Protein AF-A0AAW0CV20-F1 (afdb_monomer_lite)

Sequence (243 aa):
MDYGTGHETSFALFLLCLTLVRFFRPEADEERELVLRVFLRYLRLCWRLQDVYRLEPAGSHGVWGLDDSHFLSYIFGSGQLRDQTEIPVSAVLHPPLPATNLYFMSIMRIHQVKHGPFHEHSSQLHSIAVGVPNWGKVNSGLFKMYEAEVLGKRVVVQHIPLGGLLEWSHSETVAENSATSHPLPGTSSASTSSPSTLSDLQAPWATPRPSQPFSEATMPTRGVWSTQAAPPGSRTSASQRPI

Radius of gyration: 30.19 Å; chains: 1; bounding box: 43×100×91 Å

Foldseek 3Di:
DAAAVLVVVLVVVVVVVCCLVVVDPPDPVRVLCCVQPVVVVVVVVVLVCCVVVVHFQQPAPFLPDQDSHDQVLQLQQLVVFQPDDPQWLLCLQPDDDDPNGSNNVVSVSCVVVDDDRCCVRRVVSNCCNPPPGGSNRSNVVSVVCCCVPAVVDCSRNVPRDADDSRHDDPPPPPPPPPDDDDDDDDDDDDDDDDDDDDDDDDDDPDDDDDDDDDDDDDDDDDDDDDDDDDDDDDDDDDDDDDD

Organism: NCBI:txid297713

pLDDT: mean 76.94, std 26.31, range [28.31, 98.5]

Structure (mmCIF, N/CA/C/O backbone):
data_AF-A0AAW0CV20-F1
#
_entry.id   AF-A0AAW0CV20-F1
#
loop_
_atom_site.group_PDB
_atom_site.id
_atom_site.type_symbol
_atom_site.label_atom_id
_atom_site.label_alt_id
_atom_site.label_comp_id
_atom_site.label_asym_id
_atom_site.label_entity_id
_atom_site.label_seq_id
_atom_site.pdbx_PDB_ins_code
_atom_site.Cartn_x
_atom_site.Cartn_y
_atom_site.Cartn_z
_atom_site.occupancy
_atom_site.B_iso_or_equiv
_atom_site.auth_seq_id
_atom_site.auth_comp_id
_atom_site.auth_asym_id
_atom_site.auth_atom_id
_atom_site.pdbx_PDB_model_num
ATOM 1 N N . MET A 1 1 ? -13.621 -3.095 -15.987 1.00 86.56 1 MET A N 1
ATOM 2 C CA . MET A 1 1 ? -13.758 -3.603 -14.603 1.00 86.56 1 MET A CA 1
ATOM 3 C C . MET A 1 1 ? -12.431 -3.344 -13.945 1.00 86.56 1 MET A C 1
ATOM 5 O O . MET A 1 1 ? -11.427 -3.784 -14.494 1.00 86.56 1 MET A O 1
ATOM 9 N N . ASP A 1 2 ? -12.414 -2.597 -12.856 1.00 93.94 2 ASP A N 1
ATOM 10 C CA . ASP A 1 2 ? -11.193 -2.027 -12.306 1.00 93.94 2 ASP A CA 1
ATOM 11 C C . ASP A 1 2 ? -11.076 -2.253 -10.793 1.00 93.94 2 ASP A C 1
ATOM 13 O O . ASP A 1 2 ? -12.025 -2.646 -10.114 1.00 93.94 2 ASP A O 1
ATOM 17 N N . TYR A 1 3 ? -9.864 -2.082 -10.274 1.00 95.75 3 TYR A N 1
ATOM 18 C CA . TYR A 1 3 ? -9.569 -2.115 -8.843 1.00 95.75 3 TYR A CA 1
ATOM 19 C C . TYR A 1 3 ? -8.399 -1.177 -8.543 1.00 95.75 3 TYR A C 1
ATOM 21 O O . TYR A 1 3 ? -7.481 -1.038 -9.349 1.00 95.75 3 TYR A O 1
ATOM 29 N N . GLY A 1 4 ? -8.403 -0.546 -7.370 1.00 95.06 4 GLY A N 1
ATOM 30 C CA . GLY A 1 4 ? -7.368 0.414 -6.995 1.00 95.06 4 GLY A CA 1
ATOM 31 C C . GLY A 1 4 ? -7.394 0.775 -5.516 1.00 95.06 4 GLY A C 1
ATOM 32 O O . GLY A 1 4 ? -8.178 0.226 -4.739 1.00 95.06 4 GLY A O 1
ATOM 33 N N . THR A 1 5 ? -6.572 1.750 -5.136 1.00 95.31 5 THR A N 1
ATOM 34 C CA . THR A 1 5 ? -6.354 2.157 -3.736 1.00 95.31 5 THR A CA 1
ATOM 35 C C . THR A 1 5 ? -7.608 2.698 -3.042 1.00 95.31 5 THR A C 1
ATOM 37 O O . THR A 1 5 ? -7.725 2.581 -1.824 1.00 95.31 5 THR A O 1
ATOM 40 N N . GLY A 1 6 ? -8.596 3.215 -3.780 1.00 94.88 6 GLY A N 1
ATOM 41 C CA . GLY A 1 6 ? -9.903 3.584 -3.217 1.00 94.88 6 GLY A CA 1
ATOM 42 C C . GLY A 1 6 ? -10.695 2.375 -2.692 1.00 94.88 6 GLY A C 1
ATOM 43 O O . GLY A 1 6 ? -11.303 2.436 -1.620 1.00 94.88 6 GLY A O 1
ATOM 44 N N . HIS A 1 7 ? -10.625 1.238 -3.394 1.00 95.88 7 HIS A N 1
ATOM 45 C CA . HIS A 1 7 ? -11.237 -0.020 -2.954 1.00 95.88 7 HIS A CA 1
ATOM 46 C C . HIS A 1 7 ? -10.505 -0.589 -1.731 1.00 95.88 7 HIS A C 1
ATOM 48 O O . HIS A 1 7 ? -11.142 -0.992 -0.760 1.00 95.88 7 HIS A O 1
ATOM 54 N N . GLU A 1 8 ? -9.169 -0.547 -1.744 1.00 97.19 8 GLU A N 1
ATOM 55 C CA . GLU A 1 8 ? -8.337 -0.934 -0.597 1.00 97.19 8 GLU A CA 1
ATOM 56 C C . GLU A 1 8 ? -8.644 -0.083 0.646 1.00 97.19 8 GLU A C 1
ATOM 58 O O . GLU A 1 8 ? -8.871 -0.627 1.729 1.00 97.19 8 GLU A O 1
ATOM 63 N N . THR A 1 9 ? -8.746 1.239 0.478 1.00 96.25 9 THR A N 1
ATOM 64 C CA . THR A 1 9 ? -9.167 2.166 1.540 1.00 96.25 9 THR A CA 1
ATOM 65 C C . THR A 1 9 ? -10.549 1.801 2.073 1.00 96.25 9 THR A C 1
ATOM 67 O O . THR A 1 9 ? -10.751 1.756 3.284 1.00 96.25 9 THR A O 1
ATOM 70 N N . SER A 1 10 ? -11.501 1.486 1.191 1.00 95.69 10 SER A N 1
ATOM 71 C CA . SER A 1 10 ? -12.860 1.100 1.592 1.00 95.69 10 SER A CA 1
ATOM 72 C C . SER A 1 10 ? -12.869 -0.174 2.443 1.00 95.69 10 SER A C 1
ATOM 74 O O . SER A 1 10 ? -13.612 -0.256 3.421 1.00 95.69 10 SER A O 1
ATOM 76 N N . PHE A 1 11 ? -12.007 -1.148 2.136 1.00 97.38 11 PHE A N 1
ATOM 77 C CA . PHE A 1 11 ? -11.847 -2.339 2.971 1.00 97.38 11 PHE A CA 1
ATOM 78 C C . PHE A 1 11 ? -11.231 -2.014 4.341 1.00 97.38 11 PHE A C 1
ATOM 80 O O . PHE A 1 11 ? -11.693 -2.528 5.360 1.00 97.38 11 PHE A O 1
ATOM 87 N N . ALA A 1 12 ? -10.236 -1.124 4.397 1.00 96.56 12 ALA A N 1
ATOM 88 C CA . ALA A 1 12 ? -9.677 -0.666 5.669 1.00 96.56 12 ALA A CA 1
ATOM 89 C C . ALA A 1 12 ? -10.720 0.071 6.528 1.00 96.56 12 ALA A C 1
ATOM 91 O O . ALA A 1 12 ? -10.807 -0.170 7.731 1.00 96.56 12 ALA A O 1
ATOM 92 N N . LEU A 1 13 ? -11.563 0.902 5.910 1.00 95.56 13 LEU A N 1
ATOM 93 C CA . LEU A 1 13 ? -12.677 1.574 6.581 1.00 95.56 13 LEU A CA 1
ATOM 94 C C . LEU A 1 13 ? -13.744 0.589 7.065 1.00 95.56 13 LEU A C 1
ATOM 96 O O . LEU A 1 13 ? -14.287 0.765 8.151 1.00 95.56 13 LEU A O 1
ATOM 100 N N . PHE A 1 14 ? -14.012 -0.481 6.317 1.00 95.88 14 PHE A N 1
ATOM 101 C CA . PHE A 1 14 ? -14.883 -1.558 6.785 1.00 95.88 14 PHE A CA 1
ATOM 102 C C . PHE A 1 14 ? -14.343 -2.214 8.066 1.00 95.88 14 PHE A C 1
ATOM 104 O O . PHE A 1 14 ? -15.097 -2.388 9.026 1.00 95.88 14 PHE A O 1
ATOM 111 N N . LEU A 1 15 ? -13.041 -2.522 8.120 1.00 96.62 15 LEU A N 1
ATOM 112 C CA . LEU A 1 15 ? -12.413 -3.047 9.338 1.00 96.62 15 LEU A CA 1
ATOM 113 C C . LEU A 1 15 ? -12.471 -2.032 10.487 1.00 96.62 15 LEU A C 1
ATOM 115 O O . LEU A 1 15 ? -12.806 -2.409 11.607 1.00 96.62 15 LEU A O 1
ATOM 119 N N . LEU A 1 16 ? -12.228 -0.748 10.202 1.00 95.31 16 LEU A N 1
ATOM 120 C CA . LEU A 1 16 ? -12.374 0.331 11.180 1.00 95.31 16 LEU A CA 1
ATOM 121 C C . LEU A 1 16 ? -13.797 0.383 11.750 1.00 95.31 16 LEU A C 1
ATOM 123 O O . LEU A 1 16 ? -13.955 0.427 12.965 1.00 95.31 16 LEU A O 1
ATOM 127 N N . CYS A 1 17 ? -14.830 0.322 10.909 1.00 95.69 17 CYS A N 1
ATOM 128 C CA . CYS A 1 17 ? -16.226 0.306 11.349 1.00 95.69 17 CYS A CA 1
ATOM 129 C C . CYS A 1 17 ? -16.524 -0.873 12.283 1.00 95.69 17 CYS A C 1
ATOM 131 O O . CYS A 1 17 ? -17.180 -0.679 13.307 1.00 95.69 17 CYS A O 1
ATOM 133 N N . LEU A 1 18 ? -16.015 -2.073 11.977 1.00 96.44 18 LEU A N 1
ATOM 134 C CA . LEU A 1 18 ? -16.145 -3.241 12.857 1.00 96.44 18 LEU A CA 1
ATOM 135 C C . LEU A 1 18 ? -15.462 -3.018 14.216 1.00 96.44 18 LEU A C 1
ATOM 137 O O . LEU A 1 18 ? -16.013 -3.385 15.256 1.00 96.44 18 LEU A O 1
ATOM 141 N N . THR A 1 19 ? -14.302 -2.365 14.234 1.00 96.06 19 THR A N 1
ATOM 142 C CA . THR A 1 19 ? -13.620 -1.990 15.481 1.00 96.06 19 THR A CA 1
ATOM 143 C C . THR A 1 19 ? -14.390 -0.911 16.256 1.00 96.06 19 THR A C 1
ATOM 145 O O . THR A 1 19 ? -14.529 -1.010 17.476 1.00 96.06 19 THR A O 1
ATOM 148 N N . LEU A 1 20 ? -14.962 0.090 15.575 1.00 94.56 20 LEU A N 1
ATOM 149 C CA . LEU A 1 20 ? -15.749 1.163 16.201 1.00 94.56 20 LEU A CA 1
ATOM 150 C C . LEU A 1 20 ? -17.000 0.625 16.911 1.00 94.56 20 LEU A C 1
ATOM 152 O O . LEU A 1 20 ? -17.304 1.064 18.021 1.00 94.56 20 LEU A O 1
ATOM 156 N N . VAL A 1 21 ? -17.674 -0.376 16.332 1.00 96.56 21 VAL A N 1
ATOM 157 C CA . VAL A 1 21 ? -18.823 -1.057 16.968 1.00 96.56 21 VAL A CA 1
ATOM 158 C C . VAL A 1 21 ? -18.419 -2.146 17.967 1.00 96.56 21 VAL A C 1
ATOM 160 O O . VAL A 1 21 ? -19.279 -2.870 18.464 1.00 96.56 21 VAL A O 1
ATOM 163 N N . ARG A 1 22 ? -17.122 -2.262 18.282 1.00 96.19 22 ARG A N 1
ATOM 164 C CA . ARG A 1 22 ? -16.560 -3.232 19.237 1.00 96.19 22 ARG A CA 1
ATOM 165 C C . ARG A 1 22 ? -16.768 -4.696 18.847 1.00 96.19 22 ARG A C 1
ATOM 167 O O . ARG A 1 22 ? -16.743 -5.565 19.716 1.00 96.19 22 ARG A O 1
ATOM 174 N N . PHE A 1 23 ? -16.932 -4.974 17.551 1.00 97.00 23 PHE A N 1
ATOM 175 C CA . PHE A 1 23 ? -16.833 -6.343 17.042 1.00 97.00 23 PHE A CA 1
ATOM 176 C C . PHE A 1 23 ? -15.400 -6.864 17.199 1.00 97.00 23 PHE A C 1
ATOM 178 O O . PHE A 1 23 ? -15.203 -7.973 17.686 1.00 97.00 23 PHE A O 1
ATOM 185 N N . PHE A 1 24 ? -14.419 -6.026 16.852 1.00 96.31 24 PHE A N 1
ATOM 186 C CA . PHE A 1 24 ? -13.016 -6.204 17.231 1.00 96.31 24 PHE A CA 1
ATOM 187 C C . PHE A 1 24 ? -12.676 -5.274 18.394 1.00 96.31 24 PHE A C 1
ATOM 189 O O . PHE A 1 24 ? -13.198 -4.152 18.469 1.00 96.31 24 PHE A O 1
ATOM 196 N N . ARG A 1 25 ? -11.797 -5.703 19.302 1.00 95.38 25 ARG A N 1
ATOM 197 C CA . ARG A 1 25 ? -11.270 -4.821 20.346 1.00 95.38 25 ARG A CA 1
ATOM 198 C C . ARG A 1 25 ? -10.115 -4.001 19.764 1.00 95.38 25 ARG A C 1
ATOM 200 O O . ARG A 1 25 ? -9.268 -4.550 19.062 1.00 95.38 25 ARG A O 1
ATOM 207 N N . PRO A 1 26 ? -10.046 -2.692 20.056 1.00 93.88 26 PRO A N 1
ATOM 208 C CA . PRO A 1 26 ? -8.913 -1.852 19.674 1.00 93.88 26 PRO A CA 1
ATOM 209 C C . PRO A 1 26 ? -7.732 -2.108 20.622 1.00 93.88 26 PRO A C 1
ATOM 211 O O . PRO A 1 26 ? -7.352 -1.261 21.429 1.00 93.88 26 PRO A O 1
ATOM 214 N N . GLU A 1 27 ? -7.222 -3.335 20.589 1.00 96.00 27 GLU A N 1
ATOM 215 C CA . GLU A 1 27 ? -6.047 -3.787 21.324 1.00 96.00 27 GLU A CA 1
ATOM 216 C C . GLU A 1 27 ? -4.944 -4.112 20.313 1.00 96.00 27 GLU A C 1
ATOM 218 O O . GLU A 1 27 ? -5.208 -4.712 19.272 1.00 96.00 27 GLU A O 1
ATOM 223 N N . ALA A 1 28 ? -3.696 -3.755 20.627 1.00 94.38 28 ALA A N 1
ATOM 224 C CA . ALA A 1 28 ? -2.582 -3.843 19.679 1.00 94.38 28 ALA A CA 1
ATOM 225 C C . ALA A 1 28 ? -2.379 -5.253 19.090 1.00 94.38 28 ALA A C 1
ATOM 227 O O . ALA A 1 28 ? -2.013 -5.397 17.922 1.00 94.38 28 ALA A O 1
ATOM 228 N N . ASP A 1 29 ? -2.617 -6.302 19.882 1.00 95.62 29 ASP A N 1
ATOM 229 C CA . ASP A 1 29 ? -2.509 -7.680 19.405 1.00 95.62 29 ASP A CA 1
ATOM 230 C C . ASP A 1 29 ? -3.632 -8.039 18.422 1.00 95.62 29 ASP A C 1
ATOM 232 O O . ASP A 1 29 ? -3.361 -8.670 17.400 1.00 95.62 29 ASP A O 1
ATOM 236 N N . GLU A 1 30 ? -4.867 -7.601 18.676 1.00 95.75 30 GLU A N 1
ATOM 237 C CA . GLU A 1 30 ? -5.999 -7.853 17.779 1.00 95.75 30 GLU A CA 1
ATOM 238 C C . GLU A 1 30 ? -5.881 -7.033 16.486 1.00 95.75 30 GLU A C 1
ATOM 240 O O . GLU A 1 30 ? -6.050 -7.578 15.395 1.00 95.75 30 GLU A O 1
ATOM 245 N N . GLU A 1 31 ? -5.470 -5.766 16.574 1.00 94.88 31 GLU A N 1
ATOM 246 C CA . GLU A 1 31 ? -5.182 -4.918 15.408 1.00 94.88 31 GLU A CA 1
ATOM 247 C C . GLU A 1 31 ? -4.071 -5.507 14.528 1.00 94.88 31 GLU A C 1
ATOM 249 O O . GLU A 1 31 ? -4.181 -5.533 13.295 1.00 94.88 31 GLU A O 1
ATOM 254 N N . ARG A 1 32 ? -3.018 -6.058 15.147 1.00 95.44 32 ARG A N 1
ATOM 255 C CA . ARG A 1 32 ? -1.957 -6.764 14.419 1.00 95.44 32 ARG A CA 1
ATOM 256 C C . ARG A 1 32 ? -2.513 -7.984 13.686 1.00 95.44 32 ARG A C 1
ATOM 258 O O . ARG A 1 32 ? -2.147 -8.216 12.534 1.00 95.44 32 ARG A O 1
ATOM 265 N N . GLU A 1 33 ? -3.403 -8.750 14.309 1.00 96.06 33 GLU A N 1
ATOM 266 C CA . GLU A 1 33 ? -4.020 -9.919 13.674 1.00 96.06 33 GLU A CA 1
ATOM 267 C C . GLU A 1 33 ? -5.000 -9.545 12.551 1.00 96.06 33 GLU A C 1
ATOM 269 O O . GLU A 1 33 ? -5.058 -10.245 11.531 1.00 96.06 33 GLU A O 1
ATOM 274 N N . LEU A 1 34 ? -5.701 -8.411 12.657 1.00 97.50 34 LEU A N 1
ATOM 275 C CA . LEU A 1 34 ? -6.494 -7.868 11.549 1.00 97.50 34 LEU A CA 1
ATOM 276 C C . LEU A 1 34 ? -5.621 -7.630 10.316 1.00 97.50 34 LEU A C 1
ATOM 278 O O . LEU A 1 34 ? -5.984 -8.039 9.213 1.00 97.50 34 LEU A O 1
ATOM 282 N N . VAL A 1 35 ? -4.435 -7.054 10.488 1.00 97.19 35 VAL A N 1
ATOM 283 C CA . VAL A 1 35 ? -3.511 -6.829 9.371 1.00 97.19 35 VAL A CA 1
ATOM 284 C C . VAL A 1 35 ? -2.905 -8.149 8.868 1.00 97.19 35 VAL A C 1
ATOM 286 O O . VAL A 1 35 ? -2.969 -8.473 7.679 1.00 97.19 35 VAL A O 1
ATOM 289 N N . LEU A 1 36 ? -2.331 -8.953 9.763 1.00 96.81 36 LEU A N 1
ATOM 290 C CA . LEU A 1 36 ? -1.537 -10.122 9.371 1.00 96.8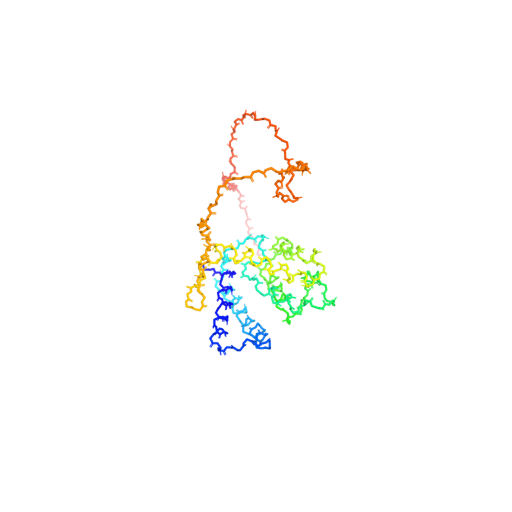1 36 LEU A CA 1
ATOM 291 C C . LEU A 1 36 ? -2.380 -11.324 8.920 1.00 96.81 36 LEU A C 1
ATOM 293 O O . LEU A 1 36 ? -1.869 -12.178 8.191 1.00 96.81 36 LEU A O 1
ATOM 297 N N . ARG A 1 37 ? -3.664 -11.398 9.295 1.00 96.94 37 ARG A N 1
ATOM 298 C CA . ARG A 1 37 ? -4.571 -12.481 8.869 1.00 96.94 37 ARG A CA 1
ATOM 299 C C . ARG A 1 37 ? -5.677 -12.000 7.948 1.00 96.94 37 ARG A C 1
ATOM 301 O O . ARG A 1 37 ? -5.860 -12.590 6.882 1.00 96.94 37 ARG A O 1
ATOM 308 N N . VAL A 1 38 ? -6.437 -10.983 8.349 1.00 98.12 38 VAL A N 1
ATOM 309 C CA . VAL A 1 38 ? -7.637 -10.563 7.605 1.00 98.12 38 VAL A CA 1
ATOM 310 C C . VAL A 1 38 ? -7.240 -9.781 6.357 1.00 98.12 38 VAL A C 1
ATOM 312 O O . VAL A 1 38 ? -7.591 -10.186 5.247 1.00 98.12 38 VAL A O 1
ATOM 315 N N . PHE A 1 39 ? -6.427 -8.736 6.511 1.00 98.19 39 PHE A N 1
ATOM 316 C CA . PHE A 1 39 ? -5.939 -7.937 5.390 1.00 98.19 39 PHE A CA 1
ATOM 317 C C . PHE A 1 39 ? -5.042 -8.750 4.446 1.00 98.19 39 PHE A C 1
ATOM 319 O O . PHE A 1 39 ? -5.181 -8.643 3.232 1.00 98.19 39 PHE A O 1
ATOM 326 N N . LEU A 1 40 ? -4.197 -9.654 4.959 1.00 97.62 40 LEU A N 1
ATOM 327 C CA . LEU A 1 40 ? -3.422 -10.559 4.098 1.00 97.62 40 LEU A CA 1
ATOM 328 C C . LEU A 1 40 ? -4.314 -11.465 3.227 1.00 97.62 40 LEU A C 1
ATOM 330 O O . LEU A 1 40 ? -4.012 -11.700 2.053 1.00 97.62 40 LEU A O 1
ATOM 334 N N . ARG A 1 41 ? -5.418 -11.991 3.775 1.00 98.25 41 ARG A N 1
ATOM 335 C CA . ARG A 1 41 ? -6.383 -12.784 2.991 1.00 98.25 41 ARG A CA 1
ATOM 336 C C . ARG A 1 41 ? -7.102 -11.928 1.955 1.00 98.25 41 ARG A C 1
ATOM 338 O O . ARG A 1 41 ? -7.262 -12.385 0.826 1.00 98.25 41 ARG A O 1
ATOM 345 N N . TYR A 1 42 ? -7.482 -10.707 2.323 1.00 98.44 42 TYR A N 1
ATOM 346 C CA . TYR A 1 42 ? -8.039 -9.722 1.399 1.00 98.44 42 TYR A CA 1
ATOM 347 C C . TYR A 1 42 ? -7.080 -9.427 0.239 1.00 98.44 42 TYR A C 1
ATOM 349 O O . TYR A 1 42 ? -7.465 -9.564 -0.917 1.00 98.44 42 TYR A O 1
ATOM 357 N N . LEU A 1 43 ? -5.809 -9.143 0.530 1.00 97.94 43 LEU A N 1
ATOM 358 C CA . LEU A 1 43 ? -4.787 -8.840 -0.473 1.00 97.94 43 LEU A CA 1
ATOM 359 C C . LEU A 1 43 ? -4.636 -9.980 -1.493 1.00 97.94 43 LEU A C 1
ATOM 361 O O . LEU A 1 43 ? -4.679 -9.761 -2.702 1.00 97.94 43 LEU A O 1
ATOM 365 N N . ARG A 1 44 ? -4.543 -11.226 -1.010 1.00 97.81 44 ARG A N 1
ATOM 366 C CA . ARG A 1 44 ? -4.466 -12.418 -1.874 1.00 97.81 44 ARG A CA 1
ATOM 367 C C . ARG A 1 44 ? -5.734 -12.630 -2.699 1.00 97.81 44 ARG A C 1
ATOM 369 O O . ARG A 1 44 ? -5.643 -13.073 -3.844 1.00 97.81 44 ARG A O 1
ATOM 376 N N . LEU A 1 45 ? -6.903 -12.334 -2.130 1.00 98.44 45 LEU A N 1
ATOM 377 C CA . LEU A 1 45 ? -8.165 -12.379 -2.860 1.00 98.44 45 LEU A CA 1
ATOM 378 C C . LEU A 1 45 ? -8.172 -11.343 -3.989 1.00 98.44 45 LEU A C 1
ATOM 380 O O . LEU A 1 45 ? -8.464 -11.713 -5.123 1.00 98.44 45 LEU A O 1
ATOM 384 N N . CYS A 1 46 ? -7.795 -10.094 -3.715 1.00 98.12 46 CYS A N 1
ATOM 385 C CA . CYS A 1 46 ? -7.724 -9.040 -4.727 1.00 98.12 46 CYS A CA 1
ATOM 386 C C . CYS A 1 46 ? -6.743 -9.390 -5.849 1.00 98.12 46 CYS A C 1
ATOM 388 O O . CYS A 1 46 ? -7.114 -9.278 -7.014 1.00 98.12 46 CYS A O 1
ATOM 390 N N . TRP A 1 47 ? -5.552 -9.912 -5.538 1.00 97.88 47 TRP A N 1
ATOM 391 C CA . TRP A 1 47 ? -4.619 -10.393 -6.569 1.00 97.88 47 TRP A CA 1
ATOM 392 C C . TRP A 1 47 ? -5.225 -11.491 -7.443 1.00 97.88 47 TRP A C 1
ATOM 394 O O . TRP A 1 47 ? -5.119 -11.438 -8.667 1.00 97.88 47 TRP A O 1
ATOM 404 N N . ARG A 1 48 ? -5.933 -12.453 -6.841 1.00 98.25 48 ARG A N 1
ATOM 405 C CA . ARG A 1 48 ? -6.631 -13.492 -7.605 1.00 98.25 48 ARG A CA 1
ATOM 406 C C . ARG A 1 48 ? -7.734 -12.906 -8.488 1.00 98.25 48 ARG A C 1
ATOM 408 O O . ARG A 1 48 ? 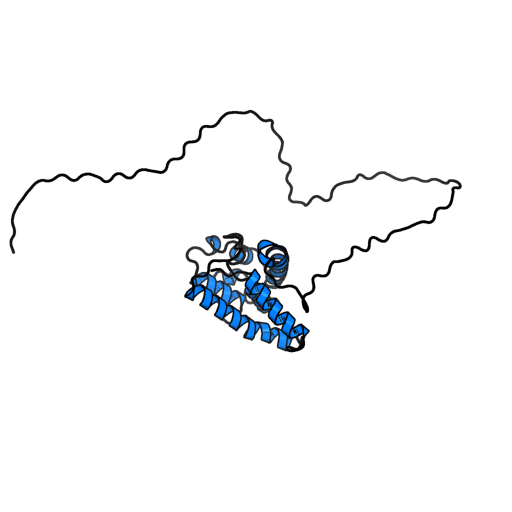-7.890 -13.353 -9.619 1.00 98.25 48 ARG A O 1
ATOM 415 N N . LEU A 1 49 ? -8.502 -11.937 -7.993 1.00 97.81 49 LEU A N 1
ATOM 416 C CA . LEU A 1 49 ? -9.543 -11.269 -8.779 1.00 97.81 49 LEU A CA 1
ATOM 417 C C . LEU A 1 49 ? -8.941 -10.494 -9.955 1.00 97.81 49 LEU A C 1
ATOM 419 O O . LEU A 1 49 ? -9.454 -10.601 -11.067 1.00 97.81 49 LEU A O 1
ATOM 423 N N . GLN A 1 50 ? -7.833 -9.786 -9.729 1.00 97.00 50 GLN A N 1
ATOM 424 C CA . GLN A 1 50 ? -7.081 -9.097 -10.778 1.00 97.00 50 GLN A CA 1
ATOM 425 C C . GLN A 1 50 ? -6.622 -10.065 -11.869 1.00 97.00 50 GLN A C 1
ATOM 427 O O . GLN A 1 50 ? -6.853 -9.789 -13.042 1.00 97.00 50 GLN A O 1
ATOM 432 N N . ASP A 1 51 ? -6.050 -11.213 -11.496 1.00 96.56 51 ASP A N 1
ATOM 433 C CA . ASP A 1 51 ? -5.572 -12.215 -12.458 1.00 96.56 51 ASP A CA 1
ATOM 434 C C . ASP A 1 51 ? -6.714 -12.858 -13.248 1.00 96.56 51 ASP A C 1
ATOM 436 O O . ASP A 1 51 ? -6.656 -12.969 -14.474 1.00 96.56 51 ASP A O 1
ATOM 440 N N . VAL A 1 52 ? -7.766 -13.286 -12.546 1.00 97.94 52 VAL A N 1
ATOM 441 C CA . VAL A 1 52 ? -8.881 -14.032 -13.144 1.00 97.94 52 VAL A CA 1
ATOM 442 C C . VAL A 1 52 ? -9.707 -13.143 -14.068 1.00 97.94 52 VAL A C 1
ATOM 444 O O . VAL A 1 52 ? -10.075 -13.573 -15.161 1.00 97.94 52 VAL A O 1
ATOM 447 N N . TYR A 1 53 ? -9.993 -11.912 -13.645 1.00 97.12 53 TYR A N 1
ATOM 448 C CA . TYR A 1 53 ? -10.875 -11.002 -14.377 1.00 97.12 53 TYR A CA 1
ATOM 449 C C . TYR A 1 53 ? -10.135 -9.937 -15.183 1.00 97.12 53 TYR A C 1
ATOM 451 O O . TYR A 1 53 ? -10.791 -9.131 -15.840 1.00 97.12 53 TYR A O 1
ATOM 459 N N . ARG A 1 54 ? -8.794 -9.944 -15.165 1.00 95.06 54 ARG A N 1
ATOM 460 C CA . ARG A 1 54 ? -7.936 -8.961 -15.848 1.00 95.06 54 ARG A CA 1
ATOM 461 C C . ARG A 1 54 ? -8.353 -7.530 -15.517 1.00 95.06 54 ARG A C 1
ATOM 463 O O . ARG A 1 54 ? -8.610 -6.726 -16.409 1.00 95.06 54 ARG A O 1
ATOM 470 N N . LEU A 1 55 ? -8.493 -7.257 -14.220 1.00 94.75 55 LEU A N 1
ATOM 471 C CA . LEU A 1 55 ? -8.959 -5.958 -13.746 1.00 94.75 55 LEU A CA 1
ATOM 472 C C . LEU A 1 55 ? -7.963 -4.865 -14.129 1.00 94.75 55 LEU A C 1
ATOM 474 O O . LEU A 1 55 ? -6.755 -5.021 -13.949 1.00 94.75 55 LEU A O 1
ATOM 478 N N . GLU A 1 56 ? -8.488 -3.753 -14.624 1.00 92.19 56 GLU A N 1
ATOM 479 C CA . GLU A 1 56 ? -7.685 -2.578 -14.932 1.00 92.19 56 GLU A CA 1
ATOM 480 C C . GLU A 1 56 ? -7.326 -1.820 -13.638 1.00 92.19 56 GLU A C 1
ATOM 482 O O . GLU A 1 56 ? -8.126 -1.776 -12.698 1.00 92.19 56 GLU A O 1
ATOM 487 N N . PRO A 1 57 ? -6.136 -1.208 -13.555 1.00 91.00 57 PRO A N 1
ATOM 488 C CA . PRO A 1 57 ? -5.783 -0.327 -12.445 1.00 91.00 57 PRO A CA 1
ATOM 489 C C . PRO A 1 57 ? -6.693 0.913 -12.360 1.00 91.00 57 PRO A C 1
ATOM 491 O O . PRO A 1 57 ? -6.618 1.811 -13.203 1.00 91.00 57 PRO A O 1
ATOM 494 N N . ALA A 1 58 ? -7.522 0.999 -11.318 1.00 87.06 58 ALA A N 1
ATOM 495 C CA . ALA A 1 58 ? -8.424 2.127 -11.086 1.00 87.06 58 ALA A CA 1
ATOM 496 C C . ALA A 1 58 ? -7.662 3.333 -10.526 1.00 87.06 58 ALA A C 1
ATOM 498 O O . ALA A 1 58 ? -6.986 3.226 -9.500 1.00 87.06 58 ALA A O 1
ATOM 499 N N . GLY A 1 59 ? -7.798 4.496 -11.167 1.00 72.38 59 GLY A N 1
ATOM 500 C CA . GLY A 1 59 ? -7.174 5.735 -10.689 1.00 72.38 59 GLY A CA 1
ATOM 501 C C . GLY A 1 59 ? -5.641 5.691 -10.666 1.00 72.38 59 GLY A C 1
ATOM 502 O O . GLY A 1 59 ? -5.026 6.417 -9.887 1.00 72.38 59 GLY A O 1
ATOM 503 N N . SER A 1 60 ? -5.019 4.836 -11.488 1.00 61.97 60 SER A N 1
ATOM 504 C CA . SER A 1 60 ? -3.563 4.684 -11.501 1.00 61.97 60 SER A CA 1
ATOM 505 C C . SER A 1 60 ? -2.860 5.980 -11.920 1.00 61.97 60 SER A C 1
ATOM 507 O O . SER A 1 60 ? -3.234 6.649 -12.882 1.00 61.97 60 SER A O 1
ATOM 509 N N . HIS A 1 61 ? -1.784 6.326 -11.212 1.00 65.44 61 HIS A N 1
ATOM 510 C CA . HIS A 1 61 ? -0.894 7.434 -11.580 1.00 65.44 61 HIS A CA 1
ATOM 511 C C . HIS A 1 61 ? 0.120 7.039 -12.673 1.00 65.44 61 HIS A C 1
ATOM 513 O O . HIS A 1 61 ? 1.110 7.740 -12.897 1.00 65.44 61 HIS A O 1
ATOM 519 N N . GLY A 1 62 ? -0.101 5.905 -13.350 1.00 66.81 62 GLY A N 1
ATOM 520 C CA . GLY A 1 62 ? 0.883 5.279 -14.226 1.00 66.81 62 GLY A CA 1
ATOM 521 C C . GLY A 1 62 ? 2.203 5.034 -13.490 1.00 66.81 62 GLY A C 1
ATOM 522 O O . GLY A 1 62 ? 2.219 4.650 -12.323 1.00 66.81 62 GLY A O 1
ATOM 523 N N . VAL A 1 63 ? 3.319 5.333 -14.155 1.00 60.94 63 VAL A N 1
ATOM 524 C CA . VAL A 1 63 ? 4.686 5.154 -13.623 1.00 60.94 63 VAL A CA 1
ATOM 525 C C . VAL A 1 63 ? 4.975 6.025 -12.385 1.00 60.94 63 VAL A C 1
ATOM 527 O O . VAL A 1 63 ? 5.936 5.761 -11.662 1.00 60.94 63 VAL A O 1
ATOM 530 N N . TRP A 1 64 ? 4.144 7.040 -12.116 1.00 70.06 64 TRP A N 1
ATOM 531 C CA . TRP A 1 64 ? 4.297 7.957 -10.981 1.00 70.06 64 TRP A CA 1
ATOM 532 C C . TRP A 1 64 ? 3.612 7.477 -9.698 1.00 70.06 64 TRP A C 1
ATOM 534 O O . TRP A 1 64 ? 3.832 8.074 -8.644 1.00 70.06 64 TRP A O 1
ATOM 544 N N . GLY A 1 65 ? 2.793 6.423 -9.777 1.00 82.25 65 GLY A N 1
ATOM 545 C CA . GLY A 1 65 ? 2.186 5.783 -8.612 1.00 82.25 65 GLY A CA 1
ATOM 546 C C . GLY A 1 65 ? 3.180 4.905 -7.855 1.00 82.25 65 GLY A C 1
ATOM 547 O O . GLY A 1 65 ? 4.188 4.469 -8.408 1.00 82.25 65 GLY A O 1
ATOM 548 N N . LEU A 1 66 ? 2.890 4.634 -6.580 1.00 92.88 66 LEU A N 1
ATOM 549 C CA . LEU A 1 66 ? 3.666 3.666 -5.800 1.00 92.88 66 LEU A CA 1
ATOM 550 C C . LEU A 1 66 ? 3.523 2.254 -6.394 1.00 92.88 66 LEU A C 1
ATOM 552 O O . LEU A 1 66 ? 4.511 1.568 -6.628 1.00 92.88 66 LEU A O 1
ATOM 556 N N . ASP A 1 67 ? 2.282 1.857 -6.663 1.00 94.06 67 ASP A N 1
ATOM 557 C CA . ASP A 1 67 ? 1.872 0.599 -7.280 1.00 94.06 67 ASP A CA 1
ATOM 558 C C . ASP A 1 67 ? 0.544 0.840 -8.020 1.00 94.06 67 ASP A C 1
ATOM 560 O O . ASP A 1 67 ? -0.130 1.850 -7.796 1.00 94.06 67 ASP A O 1
ATOM 564 N N . ASP A 1 68 ? 0.154 -0.083 -8.893 1.00 92.00 68 ASP A N 1
ATOM 565 C CA . ASP A 1 68 ? -1.026 0.046 -9.749 1.00 92.00 68 ASP A CA 1
ATOM 566 C C . ASP A 1 68 ? -2.333 -0.033 -8.952 1.00 92.00 68 ASP A C 1
ATOM 568 O O . ASP A 1 68 ? -3.362 0.486 -9.380 1.00 92.00 68 ASP A O 1
ATOM 572 N N . SER A 1 69 ? -2.332 -0.729 -7.812 1.00 93.50 69 SER A N 1
ATOM 573 C CA . SER A 1 69 ? -3.581 -1.092 -7.133 1.00 93.50 69 SER A CA 1
ATOM 574 C C . SER A 1 69 ? -3.553 -1.100 -5.609 1.00 93.50 69 SER A C 1
ATOM 576 O O . SER A 1 69 ? -4.622 -1.080 -5.004 1.00 93.50 69 SER A O 1
ATOM 578 N N . HIS A 1 70 ? -2.378 -1.163 -4.985 1.00 96.38 70 HIS A N 1
ATOM 579 C CA . HIS A 1 70 ? -2.245 -1.359 -3.541 1.00 96.38 70 HIS A CA 1
ATOM 580 C C . HIS A 1 70 ? -1.290 -0.334 -2.938 1.00 96.38 70 HIS A C 1
ATOM 582 O O . HIS A 1 70 ? -0.309 0.063 -3.559 1.00 96.38 70 HIS A O 1
ATOM 588 N N . PHE A 1 71 ? -1.561 0.084 -1.711 1.00 97.50 71 PHE A N 1
ATOM 589 C CA . PHE A 1 71 ? -0.719 1.019 -0.974 1.00 97.50 71 PHE A CA 1
ATOM 590 C C . PHE A 1 71 ? -0.521 0.545 0.467 1.00 97.50 71 PHE A C 1
ATOM 592 O O . PHE A 1 71 ? 0.605 0.528 0.975 1.00 97.50 71 PHE A O 1
ATOM 599 N N . LEU A 1 72 ? -1.597 0.109 1.128 1.00 98.12 72 LEU A N 1
ATOM 600 C CA . LEU A 1 72 ? -1.568 -0.270 2.542 1.00 98.12 72 LEU A CA 1
ATOM 601 C C . LEU A 1 72 ? -0.630 -1.447 2.824 1.00 98.12 72 LEU A C 1
ATOM 603 O O . LEU A 1 72 ? 0.006 -1.477 3.878 1.00 98.12 72 LEU A O 1
ATOM 607 N N . SER A 1 73 ? -0.464 -2.379 1.882 1.00 97.94 73 SER A N 1
ATOM 608 C CA . SER A 1 73 ? 0.502 -3.477 2.026 1.00 97.94 73 SER A CA 1
ATOM 609 C C . SER A 1 73 ? 1.944 -2.981 2.215 1.00 97.94 73 SER A C 1
ATOM 611 O O . SER A 1 73 ? 2.689 -3.561 3.010 1.00 97.94 73 SER A O 1
ATOM 613 N N . TYR A 1 74 ? 2.327 -1.876 1.566 1.00 98.44 74 TYR A N 1
ATOM 614 C CA . TYR A 1 74 ? 3.638 -1.243 1.731 1.00 98.44 74 TYR A CA 1
ATOM 615 C C . TYR A 1 74 ? 3.747 -0.493 3.063 1.00 98.44 74 TYR A C 1
ATOM 617 O O . TYR A 1 74 ? 4.786 -0.565 3.727 1.00 98.44 74 TYR A O 1
ATOM 625 N N . ILE A 1 75 ? 2.682 0.184 3.509 1.00 98.44 75 ILE A N 1
ATOM 626 C CA . ILE A 1 75 ? 2.660 0.824 4.836 1.00 98.44 75 ILE A CA 1
ATOM 627 C C . ILE A 1 75 ? 2.827 -0.236 5.928 1.00 98.44 75 ILE A C 1
ATOM 629 O O 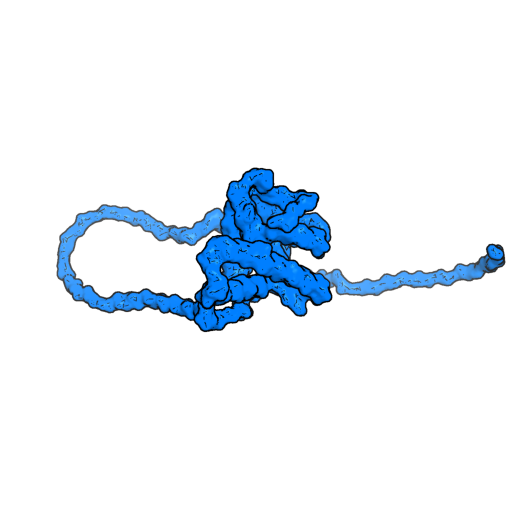. ILE A 1 75 ? 3.757 -0.156 6.731 1.00 98.44 75 ILE A O 1
ATOM 633 N N . PHE A 1 76 ? 1.984 -1.268 5.939 1.00 98.19 76 PHE A N 1
ATOM 634 C CA . PHE A 1 76 ? 2.047 -2.314 6.957 1.00 98.19 76 PHE A CA 1
ATOM 635 C C . PHE A 1 76 ? 3.358 -3.097 6.890 1.00 98.19 76 PHE A C 1
ATOM 637 O O . PHE A 1 76 ? 3.987 -3.340 7.919 1.00 98.19 76 PHE A O 1
ATOM 644 N N . GLY A 1 77 ? 3.821 -3.433 5.686 1.00 97.94 77 GLY A N 1
ATOM 645 C CA . GLY A 1 77 ? 5.061 -4.174 5.497 1.00 97.94 77 GLY A CA 1
ATOM 646 C C . GLY A 1 77 ? 6.319 -3.400 5.891 1.00 97.94 77 GLY A C 1
ATOM 647 O O . GLY A 1 77 ? 7.222 -3.977 6.493 1.00 97.94 77 GLY A O 1
ATOM 648 N N . SER A 1 78 ? 6.369 -2.091 5.629 1.00 98.06 78 SER A N 1
ATOM 649 C CA . SER A 1 78 ? 7.449 -1.240 6.150 1.00 98.06 78 SER A CA 1
ATOM 650 C C . SER A 1 78 ? 7.362 -1.081 7.672 1.00 98.06 78 SER A C 1
ATOM 652 O O . SER A 1 78 ? 8.396 -1.026 8.331 1.00 98.06 78 SER A O 1
ATOM 654 N N . GLY A 1 79 ? 6.152 -1.097 8.244 1.00 97.31 79 GLY A N 1
ATOM 655 C CA . GLY A 1 79 ? 5.926 -1.128 9.692 1.00 97.31 79 GLY A CA 1
ATOM 656 C C . GLY A 1 79 ? 6.480 -2.391 10.358 1.00 97.31 79 GLY A C 1
ATOM 657 O O . GLY A 1 79 ? 7.120 -2.300 11.401 1.00 97.31 79 GLY A O 1
ATOM 658 N N . GLN A 1 80 ? 6.334 -3.559 9.720 1.00 96.62 80 GLN A N 1
ATOM 659 C CA . GLN A 1 80 ? 6.942 -4.816 10.188 1.00 96.62 80 GLN A CA 1
ATOM 660 C C . GLN A 1 80 ? 8.483 -4.760 10.229 1.00 96.62 80 GLN A C 1
ATOM 662 O O . GLN A 1 80 ? 9.100 -5.521 10.967 1.00 96.62 80 GLN A O 1
ATOM 667 N N . LEU A 1 81 ? 9.104 -3.888 9.426 1.00 96.75 81 LEU A N 1
ATOM 668 C CA . LEU A 1 81 ? 10.560 -3.744 9.296 1.00 96.75 81 LEU A CA 1
ATOM 669 C C . LEU A 1 81 ? 11.099 -2.483 9.982 1.00 96.75 81 LEU A C 1
ATOM 671 O O . LEU A 1 81 ? 12.288 -2.196 9.865 1.00 96.75 81 LEU A O 1
ATOM 675 N N . ARG A 1 82 ? 10.245 -1.706 10.657 1.00 94.31 82 ARG A N 1
ATOM 676 C CA . ARG A 1 82 ? 10.540 -0.322 11.054 1.00 94.31 82 ARG A CA 1
ATOM 677 C C . ARG A 1 82 ? 11.789 -0.190 11.923 1.00 94.31 82 ARG A C 1
ATOM 679 O O . ARG A 1 82 ? 12.597 0.706 11.687 1.00 94.31 82 ARG A O 1
ATOM 686 N N . ASP A 1 83 ? 11.925 -1.098 12.885 1.00 92.44 83 ASP A N 1
ATOM 687 C CA . ASP A 1 83 ? 12.899 -1.002 13.974 1.00 92.44 83 ASP A CA 1
ATOM 688 C C . ASP A 1 83 ? 14.087 -1.977 13.791 1.00 92.44 83 ASP A C 1
ATOM 690 O O . ASP A 1 83 ? 14.992 -2.011 14.622 1.00 92.44 83 ASP A O 1
ATOM 694 N N . GLN A 1 84 ? 14.117 -2.751 12.695 1.00 91.38 84 GLN A N 1
ATOM 695 C CA . GLN A 1 84 ? 15.228 -3.656 12.369 1.00 91.38 84 GLN A CA 1
ATOM 696 C C . GLN A 1 84 ? 16.273 -2.989 11.459 1.00 91.38 84 GLN A C 1
ATOM 698 O O . GLN A 1 84 ? 15.959 -2.080 10.687 1.00 91.38 84 GLN A O 1
ATOM 703 N N . THR A 1 85 ? 17.517 -3.469 11.524 1.00 90.81 85 THR A N 1
ATOM 704 C CA . THR A 1 85 ? 18.659 -2.945 10.749 1.00 90.81 85 THR A CA 1
ATOM 705 C C . THR A 1 85 ? 19.360 -3.987 9.874 1.00 90.81 85 THR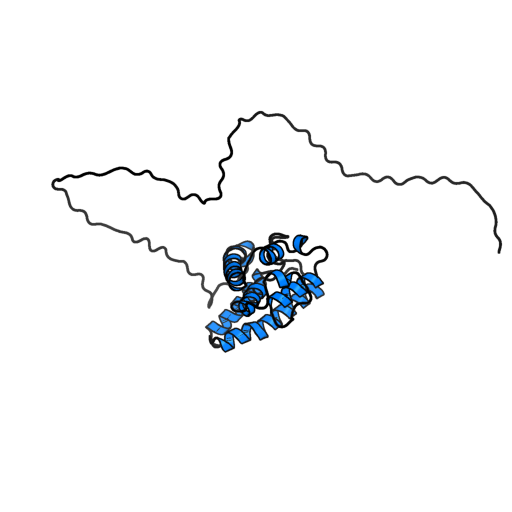 A C 1
ATOM 707 O O . THR A 1 85 ? 20.254 -3.629 9.110 1.00 90.81 85 THR A O 1
ATOM 710 N N . GLU A 1 86 ? 18.969 -5.258 9.964 1.00 92.06 86 GLU A N 1
ATOM 711 C CA . GLU A 1 86 ? 19.598 -6.373 9.246 1.00 92.06 86 GLU A CA 1
ATOM 712 C C . GLU A 1 86 ? 19.309 -6.335 7.745 1.00 92.06 86 GLU A C 1
ATOM 714 O O . GLU A 1 86 ? 20.184 -6.609 6.925 1.00 92.06 86 GLU A O 1
ATOM 719 N N . ILE A 1 87 ? 18.077 -5.985 7.380 1.00 94.25 87 ILE A N 1
ATOM 720 C CA . ILE A 1 87 ? 17.630 -5.932 5.994 1.00 94.25 87 ILE A CA 1
ATOM 721 C C . ILE A 1 87 ? 17.622 -4.465 5.563 1.00 94.25 87 ILE A C 1
ATOM 723 O O . ILE A 1 87 ? 16.735 -3.720 5.996 1.00 94.25 87 ILE A O 1
ATOM 727 N N . PRO A 1 88 ? 18.564 -4.016 4.715 1.00 95.62 88 PRO A N 1
ATOM 728 C CA . PRO A 1 88 ? 18.539 -2.659 4.183 1.00 95.62 88 PRO A CA 1
ATOM 729 C C . PRO A 1 88 ? 17.355 -2.473 3.227 1.00 95.62 88 PRO A C 1
ATOM 731 O O . PRO A 1 88 ? 16.869 -3.429 2.625 1.00 95.62 88 PRO A O 1
ATOM 734 N N . VAL A 1 89 ? 16.902 -1.229 3.040 1.00 97.19 89 VAL A N 1
ATOM 735 C CA . VAL A 1 89 ? 15.770 -0.928 2.140 1.00 97.19 89 VAL A CA 1
ATOM 736 C C . VAL A 1 89 ? 16.077 -1.354 0.701 1.00 97.19 89 VAL A C 1
ATOM 738 O O . VAL A 1 89 ? 15.217 -1.917 0.030 1.00 97.19 89 VAL A O 1
ATOM 741 N N . SER A 1 90 ? 17.323 -1.183 0.251 1.00 96.88 90 SER A N 1
ATOM 742 C CA . SER A 1 90 ? 17.783 -1.584 -1.084 1.00 96.88 90 SER A CA 1
ATOM 743 C C . SER A 1 90 ? 17.672 -3.087 -1.360 1.00 96.88 90 SER A C 1
ATOM 745 O O . SER A 1 90 ? 17.623 -3.481 -2.525 1.00 96.88 90 SER A O 1
ATOM 747 N N . ALA A 1 91 ? 17.558 -3.931 -0.324 1.00 96.00 91 ALA A N 1
ATOM 748 C CA . ALA A 1 91 ? 17.397 -5.375 -0.483 1.00 96.00 91 ALA A CA 1
ATOM 749 C C . ALA A 1 91 ? 16.159 -5.742 -1.315 1.00 96.00 91 ALA A C 1
ATOM 751 O O . ALA A 1 91 ? 16.167 -6.776 -1.977 1.00 96.00 91 ALA A O 1
ATOM 752 N N . VAL A 1 92 ? 15.125 -4.887 -1.355 1.00 96.31 92 VAL A N 1
ATOM 753 C CA . VAL A 1 92 ? 13.915 -5.129 -2.166 1.00 96.31 92 VAL A CA 1
ATOM 754 C C . VAL A 1 92 ? 14.193 -5.245 -3.667 1.00 96.31 92 VAL A C 1
ATOM 756 O O . VAL A 1 92 ? 13.374 -5.810 -4.383 1.00 96.31 92 VAL A O 1
ATOM 759 N N . LEU A 1 93 ? 15.336 -4.741 -4.145 1.00 96.19 93 LEU A N 1
ATOM 760 C CA . LEU A 1 93 ? 15.755 -4.832 -5.547 1.00 96.19 93 LEU A CA 1
ATOM 761 C C . LEU A 1 93 ? 16.404 -6.182 -5.897 1.00 96.19 93 LEU A C 1
ATOM 763 O O . LEU A 1 93 ? 16.720 -6.424 -7.062 1.00 96.19 93 LEU A O 1
ATOM 767 N N . HIS A 1 94 ? 16.611 -7.054 -4.907 1.00 95.25 94 HIS A N 1
ATOM 768 C CA . HIS A 1 94 ? 17.302 -8.333 -5.053 1.00 95.25 94 HIS A CA 1
ATOM 769 C C . HIS A 1 94 ? 16.379 -9.507 -4.674 1.00 95.25 94 HIS A C 1
ATOM 771 O O . HIS A 1 94 ? 16.533 -10.095 -3.604 1.00 95.25 94 HIS A O 1
ATOM 777 N N . PRO A 1 95 ? 15.398 -9.860 -5.530 1.00 93.06 95 PRO A N 1
ATOM 778 C CA . PRO A 1 95 ? 14.596 -11.071 -5.351 1.00 93.06 95 PRO A CA 1
ATOM 779 C C . PRO A 1 95 ? 15.463 -12.348 -5.325 1.00 93.06 95 PRO A C 1
ATOM 781 O O . PRO A 1 95 ? 16.488 -12.391 -6.008 1.00 93.06 95 PRO A O 1
ATOM 784 N N . PRO A 1 96 ? 15.039 -13.427 -4.631 1.00 94.50 96 PRO A N 1
ATOM 785 C CA . PRO A 1 96 ? 13.758 -13.593 -3.939 1.00 94.50 96 PRO A CA 1
ATOM 786 C C . PRO A 1 96 ? 13.740 -12.991 -2.526 1.00 94.50 96 PRO A C 1
ATOM 788 O O . PRO A 1 96 ? 14.727 -13.037 -1.798 1.00 94.50 96 PRO A O 1
ATOM 791 N N . LEU A 1 97 ? 12.574 -12.482 -2.117 1.00 94.19 97 LEU A N 1
ATOM 792 C CA . LEU A 1 97 ? 12.364 -11.886 -0.795 1.00 94.19 97 LEU A CA 1
ATOM 793 C C . LEU A 1 97 ? 11.530 -12.803 0.121 1.00 94.19 97 LEU A C 1
ATOM 795 O O . LEU A 1 97 ? 10.669 -13.538 -0.373 1.00 94.19 97 LEU A O 1
ATOM 799 N N . PRO A 1 98 ? 11.713 -12.740 1.456 1.00 92.38 98 PRO A N 1
ATOM 800 C CA . PRO A 1 98 ? 10.908 -13.511 2.401 1.00 92.38 98 PRO A CA 1
ATOM 801 C C . PRO A 1 98 ? 9.403 -13.221 2.286 1.00 92.38 98 PRO A C 1
ATOM 803 O O . PRO A 1 98 ? 8.959 -12.081 2.413 1.00 92.38 98 PRO A O 1
ATOM 806 N N . ALA A 1 99 ? 8.589 -14.270 2.142 1.00 90.94 99 ALA A N 1
ATOM 807 C CA . ALA A 1 99 ? 7.128 -14.160 2.035 1.00 90.94 99 ALA A CA 1
ATOM 808 C C . ALA A 1 99 ? 6.412 -13.872 3.377 1.00 90.94 99 ALA A C 1
ATOM 810 O O . ALA A 1 99 ? 5.188 -13.936 3.456 1.00 90.94 99 ALA A O 1
ATOM 811 N N . THR A 1 100 ? 7.158 -13.584 4.445 1.00 92.62 100 THR A N 1
ATOM 812 C CA . THR A 1 100 ? 6.638 -13.278 5.790 1.00 92.62 100 THR A CA 1
ATOM 813 C C . THR A 1 100 ? 6.300 -11.795 5.984 1.00 92.62 100 THR A C 1
ATOM 815 O O . THR A 1 100 ? 5.666 -11.428 6.973 1.00 92.62 100 THR A O 1
ATOM 818 N N . ASN A 1 101 ? 6.688 -10.938 5.037 1.00 97.31 101 ASN A N 1
ATOM 819 C CA . ASN A 1 101 ? 6.504 -9.493 5.099 1.00 97.31 101 ASN A CA 1
ATOM 820 C C . ASN A 1 101 ? 5.584 -8.988 3.970 1.00 97.31 101 ASN A C 1
ATOM 822 O O . ASN A 1 101 ? 5.742 -9.379 2.814 1.00 97.31 101 ASN A O 1
ATOM 826 N N . LEU A 1 102 ? 4.635 -8.101 4.291 1.00 98.00 102 LEU A N 1
ATOM 827 C CA . LEU A 1 102 ? 3.647 -7.570 3.337 1.00 98.00 102 LEU A CA 1
ATOM 828 C C . LEU A 1 102 ? 4.265 -6.711 2.225 1.00 98.00 102 LEU A C 1
ATOM 830 O O . LEU A 1 102 ? 3.806 -6.772 1.081 1.00 98.00 102 LEU A O 1
ATOM 834 N N . TYR A 1 103 ? 5.334 -5.972 2.525 1.00 98.06 103 TYR A N 1
ATOM 835 C CA . TYR A 1 103 ? 6.066 -5.172 1.542 1.00 98.06 103 TYR A CA 1
ATOM 836 C C . TYR A 1 103 ? 6.742 -6.105 0.541 1.00 98.06 103 TYR A C 1
ATOM 838 O O . TYR A 1 103 ? 6.560 -5.974 -0.666 1.00 98.06 103 TYR A O 1
ATOM 846 N N . PHE A 1 104 ? 7.471 -7.102 1.044 1.00 98.06 104 PHE A N 1
ATOM 847 C CA . PHE A 1 104 ? 8.170 -8.082 0.213 1.00 98.06 104 PHE A CA 1
ATOM 848 C C . PHE A 1 104 ? 7.208 -8.902 -0.640 1.00 98.06 104 PHE A C 1
ATOM 850 O O . PHE A 1 104 ? 7.460 -9.081 -1.828 1.00 98.06 104 PHE A O 1
ATOM 857 N N . MET A 1 105 ? 6.076 -9.337 -0.078 1.00 98.00 105 MET A N 1
ATOM 858 C CA . MET A 1 105 ? 5.028 -10.009 -0.850 1.00 98.00 105 MET A CA 1
ATOM 859 C C . MET A 1 105 ? 4.509 -9.130 -1.997 1.00 98.00 105 MET A C 1
ATOM 861 O O . MET A 1 105 ? 4.308 -9.636 -3.098 1.00 98.00 105 MET A O 1
ATOM 865 N N . SER A 1 106 ? 4.341 -7.824 -1.771 1.00 97.94 106 SER A N 1
ATOM 866 C CA . SER A 1 106 ? 3.882 -6.886 -2.807 1.00 97.94 106 SER A CA 1
ATOM 867 C C . SER A 1 106 ? 4.940 -6.661 -3.897 1.00 97.94 106 SER A C 1
ATOM 869 O O . SER A 1 106 ? 4.620 -6.700 -5.082 1.00 97.94 106 SER A O 1
ATOM 871 N N . ILE A 1 107 ? 6.223 -6.557 -3.530 1.00 97.81 107 ILE A N 1
ATOM 872 C CA . ILE A 1 107 ? 7.332 -6.498 -4.501 1.00 97.81 107 ILE A CA 1
ATOM 873 C C . ILE A 1 107 ? 7.420 -7.790 -5.325 1.00 97.81 107 ILE A C 1
ATOM 875 O O . ILE A 1 107 ? 7.560 -7.744 -6.547 1.00 97.81 107 ILE A O 1
ATOM 879 N N . MET A 1 10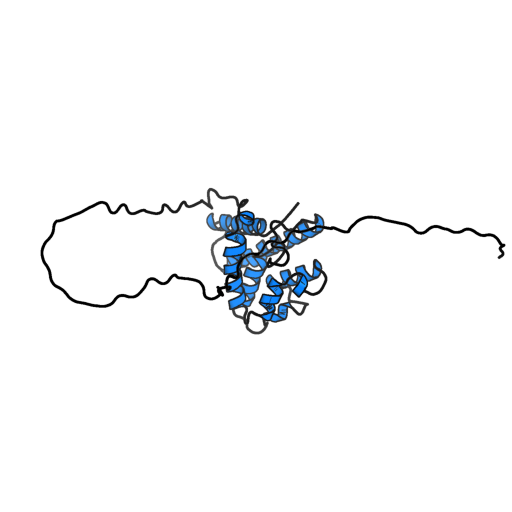8 ? 7.288 -8.955 -4.685 1.00 97.56 108 MET A N 1
ATOM 880 C CA . MET A 1 108 ? 7.276 -10.243 -5.391 1.00 97.56 108 MET A CA 1
ATOM 881 C C . MET A 1 108 ? 6.090 -10.355 -6.337 1.00 97.56 108 MET A C 1
ATOM 883 O O . MET A 1 108 ? 6.244 -10.876 -7.440 1.00 97.56 108 MET A O 1
ATOM 887 N N . ARG A 1 109 ? 4.934 -9.809 -5.952 1.00 96.75 109 ARG A N 1
ATOM 888 C CA . ARG A 1 109 ? 3.780 -9.717 -6.838 1.00 96.75 109 ARG A CA 1
ATOM 889 C C . ARG A 1 109 ? 4.080 -8.864 -8.069 1.00 96.75 109 ARG A C 1
ATOM 891 O O . ARG A 1 109 ? 3.783 -9.316 -9.169 1.00 96.75 109 ARG A O 1
ATOM 898 N N . ILE A 1 110 ? 4.712 -7.698 -7.919 1.00 96.31 110 ILE A N 1
ATOM 899 C CA . ILE A 1 110 ? 5.108 -6.853 -9.059 1.00 96.31 110 ILE A CA 1
ATOM 900 C C . ILE A 1 110 ? 5.972 -7.635 -10.052 1.00 96.31 110 ILE A C 1
ATOM 902 O O . ILE A 1 110 ? 5.673 -7.628 -11.242 1.00 96.31 110 ILE A O 1
ATOM 906 N N . HIS A 1 111 ? 6.989 -8.360 -9.578 1.00 95.69 111 HIS A N 1
ATOM 907 C CA . HIS A 1 111 ? 7.854 -9.166 -10.449 1.00 95.69 111 HIS A CA 1
ATOM 908 C C . HIS A 1 111 ? 7.122 -10.300 -11.184 1.00 95.69 111 HIS A C 1
ATOM 910 O O . HIS A 1 111 ? 7.614 -10.781 -12.203 1.00 95.69 111 HIS A O 1
ATOM 916 N N . GLN A 1 112 ? 5.965 -10.741 -10.684 1.00 95.31 112 GLN A N 1
ATOM 917 C CA . GLN A 1 112 ? 5.134 -11.736 -11.366 1.00 95.31 112 GLN A CA 1
ATOM 918 C C . GLN A 1 112 ? 4.293 -11.124 -12.490 1.00 95.31 112 GLN A C 1
ATOM 920 O O . GLN A 1 112 ? 4.040 -11.806 -13.479 1.00 95.31 112 GLN A O 1
ATOM 925 N N . VAL A 1 113 ? 3.838 -9.875 -12.333 1.00 94.62 113 VAL A N 1
ATOM 926 C CA . VAL A 1 113 ? 2.863 -9.252 -13.250 1.00 94.62 113 VAL A CA 1
ATOM 927 C C . VAL A 1 113 ? 3.464 -8.216 -14.201 1.00 94.62 113 VAL A C 1
ATOM 929 O O . VAL A 1 113 ? 2.878 -7.946 -15.246 1.00 94.62 113 VAL A O 1
ATOM 932 N N . LYS A 1 114 ? 4.619 -7.632 -13.865 1.00 94.06 114 LYS A N 1
ATOM 933 C CA . LYS A 1 114 ? 5.337 -6.658 -14.695 1.00 94.06 114 LYS A CA 1
ATOM 934 C C . LYS A 1 114 ? 6.647 -7.257 -15.192 1.00 94.06 114 LYS A C 1
ATOM 936 O O . LYS A 1 114 ? 7.322 -8.005 -14.486 1.00 94.06 114 LYS A O 1
ATOM 941 N N . HIS A 1 115 ? 7.003 -6.913 -16.424 1.00 93.56 115 HIS A N 1
ATOM 942 C CA . HIS A 1 115 ? 8.211 -7.393 -17.086 1.00 93.56 115 HIS A CA 1
ATOM 943 C C . HIS A 1 115 ? 9.102 -6.222 -17.493 1.00 93.56 115 HIS A C 1
ATOM 945 O O . HIS A 1 115 ? 8.613 -5.134 -17.788 1.00 93.56 115 HIS A O 1
ATOM 951 N N . GLY A 1 116 ? 10.407 -6.480 -17.540 1.00 94.00 116 GLY A N 1
ATOM 952 C CA . GLY A 1 116 ? 11.428 -5.475 -17.819 1.00 94.00 116 GLY A CA 1
ATOM 953 C C . GLY A 1 116 ? 12.167 -5.013 -16.558 1.00 94.00 116 GLY A C 1
ATOM 954 O O . GLY A 1 116 ? 11.978 -5.577 -15.477 1.00 94.00 116 GLY A O 1
ATOM 955 N N . PRO A 1 117 ? 13.065 -4.027 -16.693 1.00 94.81 117 PRO A N 1
ATOM 956 C CA . PRO A 1 117 ? 13.803 -3.471 -15.569 1.00 94.81 117 PRO A CA 1
ATOM 957 C C . PRO A 1 117 ? 12.876 -2.819 -14.534 1.00 94.81 117 PRO A C 1
ATOM 959 O O . PRO A 1 117 ? 12.036 -1.984 -14.865 1.00 94.81 117 PRO A O 1
ATOM 962 N N . PHE A 1 118 ? 13.080 -3.142 -13.253 1.00 95.19 118 PHE A N 1
ATOM 963 C CA . PHE A 1 118 ? 12.204 -2.692 -12.162 1.00 95.19 118 PHE A CA 1
ATOM 964 C C . PHE A 1 118 ? 12.046 -1.163 -12.088 1.00 95.19 118 PHE A C 1
ATOM 966 O O . PHE A 1 118 ? 10.963 -0.650 -11.814 1.00 95.19 118 PHE A O 1
ATOM 973 N N . HIS A 1 119 ? 13.116 -0.419 -12.375 1.00 95.19 119 HIS A N 1
ATOM 974 C CA . HIS A 1 119 ? 13.103 1.043 -12.347 1.00 95.19 119 HIS A CA 1
ATOM 975 C C . HIS A 1 119 ? 12.242 1.678 -13.453 1.00 95.19 119 HIS A C 1
ATOM 977 O O . HIS A 1 119 ? 11.809 2.814 -13.280 1.00 95.19 119 HIS A O 1
ATOM 983 N N . GLU A 1 120 ? 11.962 0.971 -14.554 1.00 94.44 120 GLU A N 1
ATOM 984 C CA . GLU A 1 120 ? 11.138 1.487 -15.658 1.00 94.44 120 GLU A CA 1
ATOM 985 C C . GLU A 1 120 ? 9.642 1.429 -15.327 1.00 94.44 120 GLU A C 1
ATOM 987 O O . GLU A 1 120 ? 8.902 2.370 -15.609 1.00 94.44 120 GLU A O 1
ATOM 992 N N . HIS A 1 121 ? 9.191 0.344 -14.693 1.00 93.06 121 HIS A N 1
ATOM 993 C CA . HIS A 1 121 ? 7.766 0.105 -14.435 1.00 93.06 121 HIS A CA 1
ATOM 994 C C . HIS A 1 121 ? 7.331 0.369 -12.982 1.00 93.06 121 HIS A C 1
ATOM 996 O O . HIS A 1 121 ? 6.133 0.371 -12.683 1.00 93.06 121 HIS A O 1
ATOM 1002 N N . SER A 1 122 ? 8.294 0.555 -12.073 1.00 95.50 122 SER A N 1
ATOM 1003 C CA . SER A 1 122 ? 8.093 0.771 -10.632 1.00 95.50 122 SER A CA 1
ATOM 1004 C C . SER A 1 122 ? 9.074 1.821 -10.096 1.00 95.50 122 SER A C 1
ATOM 1006 O O . SER A 1 122 ? 9.742 1.634 -9.077 1.00 95.50 122 SER A O 1
ATOM 1008 N N . SER A 1 123 ? 9.159 2.950 -10.806 1.00 95.19 123 SER A N 1
ATOM 1009 C CA . SER A 1 123 ? 10.140 4.018 -10.572 1.00 95.19 123 SER A CA 1
ATOM 1010 C C . SER A 1 123 ? 10.113 4.597 -9.147 1.00 95.19 123 SER A C 1
ATOM 1012 O O . SER A 1 123 ? 11.172 4.845 -8.565 1.00 95.19 123 SER A O 1
ATOM 1014 N N . GLN A 1 124 ? 8.928 4.753 -8.542 1.00 95.19 124 GLN A N 1
ATOM 1015 C CA . GLN A 1 124 ? 8.785 5.257 -7.172 1.00 95.19 124 GLN A CA 1
ATOM 1016 C C . GLN A 1 124 ? 9.336 4.273 -6.141 1.00 95.19 124 GLN A C 1
ATOM 1018 O O . GLN A 1 124 ? 10.142 4.646 -5.292 1.00 95.19 124 GLN A O 1
ATOM 1023 N N . LEU A 1 125 ? 8.965 2.993 -6.249 1.00 96.94 125 LEU A N 1
ATOM 1024 C CA . LEU A 1 125 ? 9.489 1.940 -5.376 1.00 96.94 125 LEU A CA 1
ATOM 1025 C C . LEU A 1 125 ? 11.006 1.796 -5.523 1.00 96.94 125 LEU A C 1
ATOM 1027 O O . LEU A 1 125 ? 11.703 1.627 -4.524 1.00 96.94 125 LEU A O 1
ATOM 1031 N N . HIS A 1 126 ? 11.527 1.923 -6.745 1.00 97.19 126 HIS A N 1
ATOM 1032 C CA . HIS A 1 126 ? 12.966 1.939 -6.993 1.00 97.19 126 HIS A CA 1
ATOM 1033 C C . HIS A 1 126 ? 13.647 3.143 -6.324 1.00 97.19 126 HIS A C 1
ATOM 1035 O O . HIS A 1 126 ? 14.663 2.989 -5.649 1.00 97.19 126 HIS A O 1
ATOM 1041 N N . SER A 1 127 ? 13.064 4.336 -6.455 1.00 96.88 127 SER A N 1
ATOM 1042 C CA . SER A 1 127 ? 13.583 5.562 -5.837 1.00 96.88 127 SER A CA 1
ATOM 1043 C C . SER A 1 127 ? 13.594 5.469 -4.311 1.00 96.88 127 SER A C 1
ATOM 1045 O O . SER A 1 127 ? 14.567 5.878 -3.680 1.00 96.88 127 SER A O 1
ATOM 1047 N N . ILE A 1 128 ? 12.562 4.868 -3.711 1.00 97.56 128 ILE A N 1
ATOM 1048 C CA . ILE A 1 128 ? 12.517 4.583 -2.271 1.00 97.56 128 ILE A CA 1
ATOM 1049 C C . ILE A 1 128 ? 13.635 3.608 -1.882 1.00 97.56 128 ILE A C 1
ATOM 1051 O O . ILE A 1 128 ? 14.349 3.857 -0.911 1.00 97.56 128 ILE A O 1
ATOM 1055 N N . ALA A 1 129 ? 13.814 2.531 -2.650 1.00 97.38 129 ALA A N 1
ATOM 1056 C CA . ALA A 1 129 ? 14.807 1.498 -2.370 1.00 97.38 129 ALA A CA 1
ATOM 1057 C C . ALA A 1 129 ? 16.252 2.014 -2.402 1.00 97.38 129 ALA A C 1
ATOM 1059 O O . ALA A 1 129 ? 17.074 1.592 -1.590 1.00 97.38 129 ALA A O 1
ATOM 1060 N N . VAL A 1 130 ? 16.557 2.927 -3.326 1.00 97.56 130 VAL A N 1
ATOM 1061 C CA . VAL A 1 130 ? 17.899 3.512 -3.480 1.00 97.56 130 VAL A CA 1
ATOM 1062 C C . VAL A 1 130 ? 18.107 4.723 -2.565 1.00 97.56 130 VAL A C 1
ATOM 1064 O O . VAL A 1 130 ? 19.203 4.920 -2.046 1.00 97.56 130 VAL A O 1
ATOM 1067 N N . GLY A 1 131 ? 17.079 5.553 -2.377 1.00 96.44 131 GLY A N 1
ATOM 1068 C CA . GLY A 1 131 ? 17.212 6.870 -1.750 1.00 96.44 131 GLY A CA 1
ATOM 1069 C C . GLY A 1 131 ? 16.916 6.923 -0.251 1.00 96.44 131 GLY A C 1
ATOM 1070 O O . GLY A 1 131 ? 17.357 7.861 0.418 1.00 96.44 131 GLY A O 1
ATOM 1071 N N . VAL A 1 132 ? 16.169 5.962 0.305 1.00 97.31 132 VAL A N 1
ATOM 1072 C CA . VAL A 1 132 ? 15.732 6.016 1.710 1.00 97.31 132 VAL A CA 1
ATOM 1073 C C . VAL A 1 132 ? 16.614 5.118 2.587 1.00 97.31 132 VAL A C 1
ATOM 1075 O O . VAL A 1 132 ? 16.705 3.919 2.341 1.00 97.31 132 VAL A O 1
ATOM 1078 N N . PRO A 1 133 ? 17.243 5.652 3.654 1.00 95.31 133 PRO A N 1
ATOM 1079 C CA . PRO A 1 133 ? 18.313 4.938 4.354 1.00 95.31 133 PRO A CA 1
ATOM 1080 C C . PRO A 1 133 ? 17.831 3.856 5.328 1.00 95.31 133 PRO A C 1
ATOM 1082 O O . PRO A 1 133 ? 18.610 2.983 5.692 1.00 95.31 133 PRO A O 1
ATOM 1085 N N . ASN A 1 134 ? 16.589 3.924 5.817 1.00 96.56 134 ASN A N 1
ATOM 1086 C CA . ASN A 1 134 ? 16.053 2.950 6.771 1.00 96.56 134 ASN A CA 1
ATOM 1087 C C . ASN A 1 134 ? 14.527 2.835 6.687 1.00 96.56 134 ASN A C 1
ATOM 1089 O O . ASN A 1 134 ? 13.840 3.759 6.242 1.00 96.56 134 ASN A O 1
ATOM 1093 N N . TRP A 1 135 ? 14.003 1.711 7.173 1.00 98.00 135 TRP A N 1
ATOM 1094 C CA . TRP A 1 135 ? 12.577 1.383 7.135 1.00 98.00 135 TRP A CA 1
ATOM 1095 C C . TRP A 1 135 ? 11.700 2.305 7.979 1.00 98.00 135 TRP A C 1
ATOM 1097 O O . TRP A 1 135 ? 10.571 2.577 7.582 1.00 98.00 135 TRP A O 1
ATOM 1107 N N . GLY A 1 136 ? 12.220 2.862 9.076 1.00 97.88 136 GLY A N 1
ATOM 1108 C CA . GLY A 1 136 ? 11.547 3.917 9.841 1.00 97.88 136 GLY A CA 1
ATOM 1109 C C . GLY A 1 136 ? 11.165 5.126 8.985 1.00 97.88 136 GLY A C 1
ATOM 1110 O O . GLY A 1 136 ? 10.023 5.601 9.026 1.00 97.88 136 GLY A O 1
ATOM 1111 N N . LYS A 1 137 ? 12.099 5.590 8.146 1.00 97.75 137 LYS A N 1
ATOM 1112 C CA . LYS A 1 137 ? 11.852 6.684 7.197 1.00 97.75 137 LYS A CA 1
ATOM 1113 C C . LYS A 1 137 ? 10.951 6.260 6.043 1.00 97.75 137 LYS A C 1
ATOM 1115 O O . LYS A 1 137 ? 10.108 7.060 5.649 1.00 97.75 137 LYS A O 1
ATOM 1120 N N . VAL A 1 138 ? 11.089 5.028 5.540 1.00 98.44 138 VAL A N 1
ATOM 1121 C CA . VAL A 1 138 ? 10.175 4.484 4.517 1.00 98.44 138 VAL A CA 1
ATOM 1122 C C . VAL A 1 138 ? 8.744 4.514 5.041 1.00 98.44 138 VAL A C 1
ATOM 1124 O O . VAL A 1 138 ? 7.884 5.117 4.413 1.00 98.44 138 VAL A O 1
ATOM 1127 N N . ASN A 1 139 ? 8.499 3.946 6.221 1.00 98.50 139 ASN A N 1
ATOM 1128 C CA . ASN A 1 139 ? 7.168 3.866 6.811 1.00 98.50 139 ASN A CA 1
ATOM 1129 C C . ASN A 1 139 ? 6.553 5.257 7.031 1.00 98.50 139 ASN A C 1
ATOM 1131 O O . ASN A 1 139 ? 5.449 5.525 6.562 1.00 98.50 139 ASN A O 1
ATOM 1135 N N . SER A 1 140 ? 7.305 6.174 7.646 1.00 98.00 140 SER A N 1
ATOM 1136 C CA . SER A 1 140 ? 6.854 7.557 7.860 1.00 98.00 140 SER A CA 1
ATOM 1137 C C . SER A 1 140 ? 6.568 8.294 6.543 1.00 98.00 140 SER A C 1
ATOM 1139 O O . SER A 1 140 ? 5.612 9.062 6.450 1.00 98.00 140 SER A O 1
ATOM 1141 N N . GLY A 1 141 ? 7.401 8.079 5.520 1.00 98.12 141 GLY A N 1
ATOM 1142 C CA . GLY A 1 141 ? 7.218 8.660 4.189 1.00 98.12 141 GLY A CA 1
ATOM 1143 C C . GLY A 1 141 ? 5.990 8.102 3.472 1.00 98.12 141 GLY A C 1
ATOM 1144 O O . GLY A 1 141 ? 5.228 8.870 2.891 1.00 98.12 141 GLY A O 1
ATOM 1145 N N . LEU A 1 142 ? 5.753 6.793 3.575 1.00 98.31 142 LEU A N 1
ATOM 1146 C CA . LEU A 1 142 ? 4.586 6.137 2.991 1.00 98.31 142 LEU A CA 1
ATOM 1147 C C . LEU A 1 142 ? 3.279 6.596 3.634 1.00 98.31 142 LEU A C 1
ATOM 1149 O O . LEU A 1 142 ? 2.308 6.776 2.911 1.00 98.31 142 LEU A O 1
ATOM 1153 N N . PHE A 1 143 ? 3.244 6.861 4.943 1.00 97.94 143 PHE A N 1
ATOM 1154 C CA . PHE A 1 143 ? 2.063 7.463 5.573 1.00 97.94 143 PHE A CA 1
ATOM 1155 C C . PHE A 1 143 ? 1.733 8.839 4.982 1.00 97.94 143 PHE A C 1
ATOM 1157 O O . PHE A 1 143 ? 0.595 9.075 4.583 1.00 97.94 143 PHE A O 1
ATOM 1164 N N . LYS A 1 144 ? 2.734 9.719 4.849 1.00 97.81 144 LYS A N 1
ATOM 1165 C CA . LYS A 1 144 ? 2.550 11.049 4.239 1.00 97.81 144 LYS A CA 1
ATOM 1166 C C . LYS A 1 144 ? 2.114 10.951 2.780 1.00 97.81 144 LYS A C 1
ATOM 1168 O O . LYS A 1 144 ? 1.247 11.693 2.332 1.00 97.81 144 LYS A O 1
ATOM 1173 N N . MET A 1 145 ? 2.718 10.027 2.038 1.00 96.56 145 MET A N 1
ATOM 1174 C CA . MET A 1 145 ? 2.364 9.786 0.646 1.00 96.56 145 MET A CA 1
ATOM 1175 C C . MET A 1 145 ? 0.942 9.219 0.529 1.00 96.56 145 MET A C 1
ATOM 1177 O O . MET A 1 145 ? 0.216 9.645 -0.354 1.00 96.56 145 MET A O 1
ATOM 1181 N N . TYR A 1 146 ? 0.502 8.332 1.423 1.00 96.81 146 TYR A N 1
ATOM 1182 C CA . TYR A 1 146 ? -0.873 7.820 1.433 1.00 96.81 146 TYR A CA 1
ATOM 1183 C C . TYR A 1 146 ? -1.895 8.9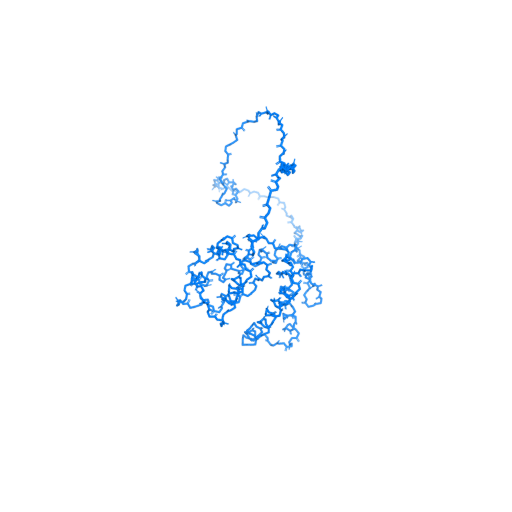24 1.708 1.00 96.81 146 TYR A C 1
ATOM 1185 O O . TYR A 1 146 ? -2.912 9.020 1.023 1.00 96.81 146 TYR A O 1
ATOM 1193 N N . GLU A 1 147 ? -1.609 9.797 2.672 1.00 95.50 147 GLU A N 1
ATOM 1194 C CA . GLU A 1 147 ? -2.461 10.946 2.969 1.00 95.50 147 GLU A CA 1
ATOM 1195 C C . GLU A 1 147 ? -2.604 11.869 1.751 1.00 95.50 147 GLU A C 1
ATOM 1197 O O . GLU A 1 147 ? -3.722 12.195 1.363 1.00 95.50 147 GLU A O 1
ATOM 1202 N N . ALA A 1 148 ? -1.501 12.226 1.089 1.00 93.94 148 ALA A N 1
ATOM 1203 C CA . ALA A 1 148 ? -1.532 13.121 -0.067 1.00 93.94 148 ALA A CA 1
ATOM 1204 C C . ALA A 1 148 ? -2.101 12.462 -1.338 1.00 93.94 148 ALA A C 1
ATOM 1206 O O . ALA A 1 148 ? -2.891 13.069 -2.062 1.00 93.94 148 ALA A O 1
ATOM 1207 N N . GLU A 1 149 ? -1.696 11.224 -1.620 1.00 93.00 149 GLU A N 1
ATOM 1208 C CA . GLU A 1 149 ? -1.907 10.572 -2.915 1.00 93.00 149 GLU A CA 1
ATOM 1209 C C . GLU A 1 149 ? -3.130 9.654 -2.946 1.00 93.00 149 GLU A C 1
ATOM 1211 O O . GLU A 1 149 ? -3.636 9.358 -4.026 1.00 93.00 149 GLU A O 1
ATOM 1216 N N . VAL A 1 150 ? -3.617 9.209 -1.788 1.00 93.44 150 VAL A N 1
ATOM 1217 C CA . VAL A 1 150 ? -4.828 8.388 -1.684 1.00 93.44 150 VAL A CA 1
ATOM 1218 C C . VAL A 1 150 ? -5.938 9.214 -1.057 1.00 93.44 150 VAL A C 1
ATOM 1220 O O . VAL A 1 150 ? -6.901 9.536 -1.745 1.00 93.44 150 VAL A O 1
ATOM 1223 N N . LEU A 1 151 ? -5.793 9.623 0.207 1.00 93.50 151 LEU A N 1
ATOM 1224 C CA . LEU A 1 151 ? -6.877 10.285 0.945 1.00 93.50 151 LEU A CA 1
ATOM 1225 C C . LEU A 1 151 ? -7.168 11.709 0.440 1.00 93.50 151 LEU A C 1
ATOM 1227 O O . LEU A 1 151 ? -8.325 12.120 0.367 1.00 93.50 151 LEU A O 1
ATOM 1231 N N . GLY A 1 152 ? -6.132 12.448 0.042 1.00 91.50 152 GLY A N 1
ATOM 1232 C CA . GLY A 1 152 ? -6.228 13.813 -0.477 1.00 91.50 152 GLY A CA 1
ATOM 1233 C C . GLY A 1 152 ? -6.686 13.902 -1.935 1.00 91.50 152 GLY A C 1
ATOM 1234 O O . GLY A 1 152 ? -6.981 14.995 -2.425 1.00 91.50 152 GLY A O 1
ATOM 1235 N N . LYS A 1 153 ? -6.778 12.776 -2.655 1.00 90.62 153 LYS A N 1
ATOM 1236 C CA . LYS A 1 153 ? -7.157 12.767 -4.072 1.00 90.62 153 LYS A CA 1
ATOM 1237 C C . LYS A 1 153 ? -8.623 12.430 -4.256 1.00 90.62 153 LYS A C 1
ATOM 1239 O O . LYS A 1 153 ? -9.025 11.272 -4.185 1.00 90.62 153 LYS A O 1
ATOM 1244 N N . ARG A 1 154 ? -9.411 13.438 -4.643 1.00 89.31 154 ARG A N 1
ATOM 1245 C CA . ARG A 1 154 ? -10.849 13.292 -4.934 1.00 89.31 154 ARG A CA 1
ATOM 1246 C C . ARG A 1 154 ? -11.156 12.103 -5.846 1.00 89.31 154 ARG A C 1
ATOM 1248 O O . ARG A 1 154 ? -12.055 11.338 -5.539 1.00 89.31 154 ARG A O 1
ATOM 1255 N N . VAL A 1 155 ? -10.408 11.927 -6.936 1.00 89.00 155 VAL A N 1
ATOM 1256 C CA . VAL A 1 155 ? -10.641 10.829 -7.896 1.00 89.00 155 VAL A CA 1
ATOM 1257 C C . VAL A 1 155 ? -10.487 9.435 -7.278 1.00 89.00 155 VAL A C 1
ATOM 1259 O O . VAL A 1 155 ? -11.067 8.485 -7.789 1.00 89.00 155 VAL A O 1
ATOM 1262 N N . VAL A 1 156 ? -9.748 9.317 -6.173 1.00 88.56 156 VAL A N 1
ATOM 1263 C CA . VAL A 1 156 ? -9.560 8.069 -5.425 1.00 88.56 156 VAL A CA 1
ATOM 1264 C C . VAL A 1 156 ? -10.657 7.897 -4.371 1.00 88.56 156 VAL A C 1
ATOM 1266 O O . VAL A 1 156 ? -11.226 6.814 -4.248 1.00 88.56 156 VAL A O 1
ATOM 1269 N N . VAL A 1 157 ? -10.985 8.963 -3.631 1.00 89.38 157 VAL A N 1
ATOM 1270 C CA . VAL A 1 157 ? -11.904 8.894 -2.477 1.00 89.38 157 VAL A CA 1
ATOM 1271 C C . VAL A 1 157 ? -13.371 9.183 -2.792 1.00 89.38 157 VAL A C 1
ATOM 1273 O O . VAL A 1 157 ? -14.219 8.962 -1.936 1.00 89.38 157 VAL A O 1
ATOM 1276 N N . GLN A 1 158 ? -13.711 9.648 -3.998 1.00 88.88 158 GLN A N 1
ATOM 1277 C CA . GLN A 1 158 ? -15.083 10.056 -4.355 1.00 88.88 158 GLN A CA 1
ATOM 1278 C C . GLN A 1 158 ? -16.139 8.947 -4.210 1.00 88.88 158 GLN A C 1
ATOM 1280 O O . GLN A 1 158 ? -17.329 9.245 -4.170 1.00 88.88 158 GLN A O 1
ATOM 1285 N N . HIS A 1 159 ? -15.711 7.684 -4.161 1.00 88.75 159 HIS A N 1
ATOM 1286 C CA . HIS A 1 159 ? -16.582 6.519 -4.006 1.00 88.75 159 HIS A CA 1
ATOM 1287 C C . HIS A 1 159 ? -16.558 5.925 -2.591 1.00 88.75 159 HIS A C 1
ATOM 1289 O O . HIS A 1 159 ? -17.209 4.908 -2.360 1.00 88.75 159 HIS A O 1
ATOM 1295 N N . ILE A 1 160 ? -15.825 6.526 -1.647 1.00 89.19 160 ILE A N 1
ATOM 1296 C CA . ILE A 1 160 ? -15.804 6.059 -0.259 1.00 89.19 160 ILE A CA 1
ATOM 1297 C C . ILE A 1 160 ? -17.180 6.320 0.370 1.00 89.19 160 ILE A C 1
ATOM 1299 O O . ILE A 1 160 ? -17.632 7.469 0.386 1.00 89.19 160 ILE A O 1
ATOM 1303 N N . PRO A 1 161 ? -17.858 5.285 0.898 1.00 81.81 161 PRO A N 1
ATOM 1304 C CA . PRO A 1 161 ? -19.140 5.467 1.556 1.00 81.81 161 PRO A CA 1
ATOM 1305 C C . PRO A 1 161 ? -18.928 6.162 2.904 1.00 81.81 161 PRO A C 1
ATOM 1307 O O . PRO A 1 161 ? -18.276 5.622 3.797 1.00 81.81 161 PRO A O 1
ATOM 1310 N N . LEU A 1 162 ? -19.499 7.356 3.048 1.00 84.75 162 LEU A N 1
ATOM 1311 C CA . LEU A 1 162 ? -19.535 8.105 4.302 1.00 84.75 162 LEU A CA 1
ATOM 1312 C C . LEU A 1 162 ? -20.968 8.140 4.837 1.00 84.75 162 LEU A C 1
ATOM 1314 O O . LEU A 1 162 ? -21.922 8.311 4.078 1.00 84.75 162 LEU A O 1
ATOM 1318 N N . GLY A 1 163 ? -21.113 7.957 6.146 1.00 85.31 163 GLY A N 1
ATOM 1319 C CA . GLY A 1 163 ? -22.394 7.925 6.844 1.00 85.31 163 GLY A CA 1
ATOM 1320 C C . GLY A 1 163 ? -22.336 7.118 8.140 1.00 85.31 163 GLY A C 1
ATOM 1321 O O . GLY A 1 163 ? -21.465 6.265 8.320 1.00 85.31 163 GLY A O 1
ATOM 1322 N N . GLY A 1 164 ? -23.286 7.380 9.042 1.00 86.50 164 GLY A N 1
ATOM 1323 C CA . GLY A 1 164 ? -23.455 6.655 10.305 1.00 86.50 164 GLY A CA 1
ATOM 1324 C C . GLY A 1 164 ? -22.211 6.699 11.196 1.00 86.50 164 GLY A C 1
ATOM 1325 O O . GLY A 1 164 ? -22.047 7.618 11.984 1.00 86.50 164 GLY A O 1
ATOM 1326 N N . LEU A 1 165 ? -21.347 5.686 11.068 1.00 87.38 165 LEU A N 1
ATOM 1327 C CA . LEU A 1 165 ? -20.099 5.548 11.830 1.00 87.38 165 LEU A CA 1
ATOM 1328 C C . LEU A 1 165 ? -18.955 6.428 11.304 1.00 87.38 165 LEU A C 1
ATOM 1330 O O . LEU A 1 165 ? -18.047 6.756 12.062 1.00 87.38 165 LEU A O 1
ATOM 1334 N N . LEU A 1 166 ? -18.978 6.780 10.016 1.00 87.06 166 LEU A N 1
ATOM 1335 C CA . LEU A 1 166 ? -17.971 7.617 9.359 1.00 87.06 166 LEU A CA 1
ATOM 1336 C C . LEU A 1 166 ? -18.650 8.891 8.861 1.00 87.06 166 LEU A C 1
ATOM 1338 O O . LEU A 1 166 ? -18.961 9.026 7.678 1.00 87.06 166 LEU A O 1
ATOM 1342 N N . GLU A 1 167 ? -18.978 9.779 9.794 1.00 83.31 167 GLU A N 1
ATOM 1343 C CA . GLU A 1 167 ? -19.694 11.017 9.502 1.00 83.31 167 GLU A CA 1
ATOM 1344 C C . GLU A 1 167 ? -18.771 12.077 8.888 1.00 83.31 167 GLU A C 1
ATOM 1346 O O . GLU A 1 167 ? -17.599 12.207 9.247 1.00 83.31 167 GLU A O 1
ATOM 1351 N N . TRP A 1 168 ? -19.316 12.854 7.951 1.00 77.44 168 TRP A N 1
ATOM 1352 C CA . TRP A 1 168 ? -18.644 14.034 7.428 1.00 77.44 168 TRP A CA 1
ATOM 1353 C C . TRP A 1 168 ? -18.765 15.159 8.455 1.00 77.44 168 TRP A C 1
ATOM 1355 O O . TRP A 1 168 ? -19.808 15.808 8.548 1.00 77.44 168 TRP A O 1
ATOM 1365 N N . SER A 1 169 ? -17.713 15.401 9.241 1.00 72.12 169 SER A N 1
ATOM 1366 C CA . SER A 1 169 ? -17.696 16.577 10.103 1.00 72.12 169 SER A CA 1
ATOM 1367 C C . SER A 1 169 ? -17.528 17.825 9.237 1.00 72.12 169 SER A C 1
ATOM 1369 O O . SER A 1 169 ? -16.484 18.074 8.633 1.00 72.12 169 SER A O 1
ATOM 1371 N N . HIS A 1 170 ? -18.568 18.652 9.173 1.00 63.75 170 HIS A N 1
ATOM 1372 C CA . HIS A 1 170 ? -18.357 20.049 8.840 1.00 63.75 170 HIS A CA 1
ATOM 1373 C C . HIS A 1 170 ? -17.669 20.666 10.050 1.00 63.75 170 HIS A C 1
ATOM 1375 O O . HIS A 1 170 ? -18.292 20.856 11.090 1.00 63.75 170 HIS A O 1
ATOM 1381 N N . SER A 1 171 ? -16.371 20.945 9.945 1.00 58.53 171 SER A N 1
ATOM 1382 C CA . SER A 1 171 ? -15.755 21.891 10.864 1.00 58.53 171 SER A CA 1
ATOM 1383 C C . SER A 1 171 ? -16.486 23.216 10.664 1.00 58.53 171 SER A C 1
ATOM 1385 O O . SER A 1 171 ? -16.208 23.935 9.700 1.00 58.53 171 SER A O 1
ATOM 1387 N N . GLU A 1 172 ? -17.459 23.515 11.524 1.00 54.72 172 GLU A N 1
ATOM 1388 C CA . GLU A 1 172 ? -17.934 24.877 11.690 1.00 54.72 172 GLU A CA 1
ATOM 1389 C C . GLU A 1 172 ? -16.692 25.684 12.035 1.00 54.72 172 GLU A C 1
ATOM 1391 O O . GLU A 1 172 ? -16.086 25.532 13.097 1.00 54.72 172 GLU A O 1
ATOM 1396 N N . THR A 1 173 ? -16.228 26.475 11.074 1.00 49.22 173 THR A N 1
ATOM 1397 C CA . THR A 1 173 ? -15.265 27.519 11.365 1.00 49.22 173 THR A CA 1
ATOM 1398 C C . THR A 1 173 ? -16.017 28.414 12.331 1.00 49.22 173 THR A C 1
ATOM 1400 O O . THR A 1 173 ? -16.928 29.130 11.918 1.00 49.22 173 THR A O 1
ATOM 1403 N N . VAL A 1 174 ? -15.722 28.293 13.625 1.00 51.78 174 VAL A N 1
ATOM 1404 C CA . VAL A 1 174 ? -16.209 29.224 14.635 1.00 51.78 174 VAL A CA 1
ATOM 1405 C C . VAL A 1 174 ? -15.566 30.557 14.277 1.00 51.78 174 VAL A C 1
ATOM 1407 O O . VAL A 1 174 ? -14.470 30.892 14.715 1.00 51.78 174 VAL A O 1
ATOM 1410 N N . ALA A 1 175 ? -16.214 31.285 13.372 1.00 48.31 175 ALA A N 1
ATOM 1411 C CA . ALA A 1 175 ? -16.010 32.701 13.210 1.00 48.31 175 ALA A CA 1
ATOM 1412 C C . ALA A 1 175 ? -16.531 33.306 14.511 1.00 48.31 175 ALA A C 1
ATOM 1414 O O . ALA A 1 175 ? -17.728 33.553 14.663 1.00 48.31 175 ALA A O 1
ATOM 1415 N N . GLU A 1 176 ? -15.639 33.453 15.490 1.00 43.34 176 GLU A N 1
ATOM 1416 C CA . GLU A 1 176 ? -15.897 34.278 16.658 1.00 43.34 176 GLU A CA 1
ATOM 1417 C C . GLU A 1 176 ? -16.201 35.687 16.151 1.00 43.34 176 GLU A C 1
ATOM 1419 O O . GLU A 1 176 ? -15.315 36.485 15.837 1.00 43.34 176 GLU A O 1
ATOM 1424 N N . ASN A 1 177 ? -17.497 35.977 16.043 1.00 43.09 177 ASN A N 1
ATOM 1425 C CA . ASN A 1 177 ? -18.031 37.321 15.974 1.00 43.09 177 ASN A CA 1
ATOM 1426 C C . ASN A 1 177 ? -17.557 38.064 17.226 1.00 43.09 177 ASN A C 1
ATOM 1428 O O . ASN A 1 177 ? -18.213 38.055 18.266 1.00 43.09 177 ASN A O 1
ATOM 1432 N N . SER A 1 178 ? -16.406 38.721 17.113 1.00 42.94 178 SER A N 1
ATOM 1433 C CA . SER A 1 178 ? -15.924 39.694 18.084 1.00 42.94 178 SER A CA 1
ATOM 1434 C C . SER A 1 178 ? -16.764 40.963 17.938 1.00 42.94 178 SER A C 1
ATOM 1436 O O . SER A 1 178 ? -16.355 41.943 17.318 1.00 42.94 178 SER A O 1
ATOM 1438 N N . ALA A 1 179 ? -17.987 40.924 18.465 1.00 41.41 179 ALA A N 1
ATOM 1439 C CA . ALA A 1 179 ? -18.842 42.090 18.586 1.00 41.41 179 ALA A CA 1
ATOM 1440 C C . ALA A 1 179 ? -18.528 42.848 19.890 1.00 41.41 179 ALA A C 1
ATOM 1442 O O . ALA A 1 179 ? -18.947 42.462 20.977 1.00 41.41 179 ALA A O 1
ATOM 1443 N N . THR A 1 180 ? -17.866 43.995 19.706 1.00 40.41 180 THR A N 1
ATOM 1444 C CA . THR A 1 180 ? -18.030 45.275 20.429 1.00 40.41 180 THR A CA 1
ATOM 1445 C C . THR A 1 180 ? -17.664 45.404 21.914 1.00 40.41 180 THR A C 1
ATOM 1447 O O . THR A 1 180 ? -18.419 45.001 22.789 1.00 40.41 180 THR A O 1
ATOM 1450 N N . SER A 1 181 ? -16.663 46.258 22.180 1.00 36.41 181 SER A N 1
ATOM 1451 C CA . SER A 1 181 ? -16.844 47.429 23.062 1.00 36.41 181 SER A CA 1
ATOM 1452 C C . SER A 1 181 ? -15.790 48.519 22.791 1.00 36.41 181 SER A C 1
ATOM 1454 O O . SER A 1 181 ? -14.611 48.342 23.088 1.00 36.41 181 SER A O 1
ATOM 1456 N N . HIS A 1 182 ? -16.226 49.660 22.248 1.00 41.53 182 HIS A N 1
ATOM 1457 C CA . HIS A 1 182 ? -15.489 50.933 22.270 1.00 41.53 182 HIS A CA 1
ATOM 1458 C C . HIS A 1 182 ? -15.426 51.502 23.701 1.00 41.53 182 HIS A C 1
ATOM 1460 O O . HIS A 1 182 ? -16.420 51.412 24.424 1.00 41.53 182 HIS A O 1
ATOM 1466 N N . PRO A 1 183 ? -14.319 52.170 24.083 1.00 38.03 183 PRO A N 1
ATOM 1467 C CA . PRO A 1 183 ? -14.438 53.569 24.529 1.00 38.03 183 PRO A CA 1
ATOM 1468 C C . PRO A 1 183 ? -13.386 54.542 23.936 1.00 38.03 183 PRO A C 1
ATOM 1470 O O . PRO A 1 183 ? -12.364 54.149 23.385 1.00 38.03 183 PRO A O 1
ATOM 1473 N N . LEU A 1 184 ? -13.724 55.831 24.055 1.00 37.00 184 LEU A N 1
ATOM 1474 C CA . LEU A 1 184 ? -13.126 57.082 23.539 1.00 37.00 184 LEU A CA 1
ATOM 1475 C C . LEU A 1 184 ? -11.757 57.498 24.173 1.00 37.00 184 LEU A C 1
ATOM 1477 O O . LEU A 1 184 ? -11.293 56.830 25.094 1.00 37.00 184 LEU A O 1
ATOM 1481 N N . PRO A 1 185 ? -11.088 58.578 23.682 1.00 43.34 185 PRO A N 1
ATOM 1482 C CA . PRO A 1 185 ? -9.625 58.709 23.625 1.00 43.34 185 PRO A CA 1
ATOM 1483 C C . PRO A 1 185 ? -8.988 59.579 24.727 1.00 43.34 185 PRO A C 1
ATOM 1485 O O . PRO A 1 185 ? -9.619 60.493 25.254 1.00 43.34 185 PRO A O 1
ATOM 1488 N N . GLY A 1 186 ? -7.684 59.375 24.979 1.00 32.66 186 GLY A N 1
ATOM 1489 C CA . GLY A 1 186 ? -6.865 60.279 25.799 1.00 32.66 186 GLY A CA 1
ATOM 1490 C C . GLY A 1 186 ? -5.366 59.930 25.901 1.00 32.66 186 GLY A C 1
ATOM 1491 O O . GLY A 1 186 ? -4.998 58.969 26.560 1.00 32.66 186 GLY A O 1
ATOM 1492 N N . THR A 1 187 ? -4.532 60.790 25.296 1.00 32.12 187 THR A N 1
ATOM 1493 C CA . THR A 1 187 ? -3.160 61.235 25.680 1.00 32.12 187 THR A CA 1
ATOM 1494 C C . THR A 1 187 ? -1.962 60.262 25.822 1.00 32.12 187 THR A C 1
ATOM 1496 O O . THR A 1 187 ? -1.700 59.698 26.875 1.00 32.12 187 THR A O 1
ATOM 1499 N N . SER A 1 188 ? -1.151 60.234 24.749 1.00 32.50 188 SER A N 1
ATOM 1500 C CA . SER A 1 188 ? 0.323 60.417 24.635 1.00 32.50 188 SER A CA 1
ATOM 1501 C C . SER A 1 188 ? 1.325 59.811 25.641 1.00 32.50 188 SER A C 1
ATOM 1503 O O . SER A 1 188 ? 1.450 60.287 26.765 1.00 32.50 188 SER A O 1
ATOM 1505 N N . SER A 1 189 ? 2.241 58.970 25.133 1.00 33.66 189 SER A N 1
ATOM 1506 C CA . SER A 1 189 ? 3.709 59.177 25.202 1.00 33.66 189 SER A CA 1
ATOM 1507 C C . SER A 1 189 ? 4.469 58.182 24.299 1.00 33.66 189 SER A C 1
ATOM 1509 O O . SER A 1 189 ? 3.987 57.096 23.997 1.00 33.66 189 SER A O 1
ATOM 1511 N N . ALA A 1 190 ? 5.620 58.621 23.784 1.00 31.25 190 ALA A N 1
ATOM 1512 C CA . ALA A 1 190 ? 6.372 58.042 22.670 1.00 31.25 190 ALA A CA 1
ATOM 1513 C C . ALA A 1 190 ? 7.484 57.058 23.093 1.00 31.25 190 ALA A C 1
ATOM 1515 O O . ALA A 1 190 ? 8.100 57.255 24.136 1.00 31.25 190 ALA A O 1
ATOM 1516 N N . SER A 1 191 ? 7.823 56.082 22.233 1.00 32.41 191 SER A N 1
ATOM 1517 C CA . SER A 1 191 ? 9.209 55.793 21.781 1.00 32.41 191 SER A CA 1
ATOM 1518 C C . SER A 1 191 ? 9.316 54.568 20.839 1.00 32.41 191 SER A C 1
ATOM 1520 O O . SER A 1 191 ? 9.030 53.437 21.202 1.00 32.41 191 SER A O 1
ATOM 1522 N N . THR A 1 192 ? 9.727 54.859 19.600 1.00 29.75 192 THR A N 1
ATOM 1523 C CA . THR A 1 192 ? 10.814 54.259 18.792 1.00 29.75 192 THR A CA 1
ATOM 1524 C C . THR A 1 192 ? 11.060 52.732 18.768 1.00 29.75 192 THR A C 1
ATOM 1526 O O . THR A 1 192 ? 11.651 52.187 19.693 1.00 29.75 192 THR A O 1
ATOM 1529 N N . SER A 1 193 ? 10.831 52.077 17.614 1.00 33.88 193 SER A N 1
ATOM 1530 C CA . SER A 1 193 ? 11.898 51.468 16.771 1.00 33.88 193 SER A CA 1
ATOM 1531 C C . SER A 1 193 ? 11.380 50.705 15.523 1.00 33.88 193 SER A C 1
ATOM 1533 O O . SER A 1 193 ? 10.537 49.826 15.618 1.00 33.88 193 SER A O 1
ATOM 1535 N N . SER A 1 194 ? 11.968 51.075 14.373 1.00 37.94 194 SER A N 1
ATOM 1536 C CA . SER A 1 194 ? 12.356 50.290 13.175 1.00 37.94 194 SER A CA 1
ATOM 1537 C C . SER A 1 194 ? 11.326 49.504 12.327 1.00 37.94 194 SER A C 1
ATOM 1539 O O . SER A 1 194 ? 10.662 48.605 12.835 1.00 37.94 194 SER A O 1
ATOM 1541 N N . PRO A 1 195 ? 11.286 49.713 10.989 1.00 34.72 195 PRO A N 1
ATOM 1542 C CA . PRO A 1 195 ? 10.458 48.930 10.077 1.00 34.72 195 PRO A CA 1
ATOM 1543 C C . PRO A 1 195 ? 11.216 47.692 9.576 1.00 34.72 195 PRO A C 1
ATOM 1545 O O . PRO A 1 195 ? 12.371 47.786 9.162 1.00 34.72 195 PRO A O 1
ATOM 1548 N N . SER A 1 196 ? 10.559 46.534 9.559 1.00 36.28 196 SER A N 1
ATOM 1549 C CA . SER A 1 196 ? 11.014 45.391 8.764 1.00 36.28 196 SER A CA 1
ATOM 1550 C C . SER A 1 196 ? 9.870 44.858 7.908 1.00 36.28 196 SER A C 1
ATOM 1552 O O . SER A 1 196 ? 8.733 44.686 8.336 1.00 36.28 196 SER A O 1
ATOM 1554 N N . THR A 1 197 ? 10.223 44.735 6.641 1.00 33.94 197 THR A N 1
ATOM 1555 C CA . THR A 1 197 ? 9.465 44.418 5.440 1.00 33.94 197 THR A CA 1
ATOM 1556 C C . THR A 1 197 ? 8.720 43.088 5.507 1.00 33.94 197 THR A C 1
ATOM 1558 O O . THR A 1 197 ? 9.277 42.072 5.914 1.00 33.94 197 THR A O 1
ATOM 1561 N N . LEU A 1 198 ? 7.482 43.105 5.002 1.00 37.19 198 LEU A N 1
ATOM 1562 C CA . LEU A 1 198 ? 6.757 41.938 4.502 1.00 37.19 198 LEU A CA 1
ATOM 1563 C C . LEU A 1 198 ? 7.637 41.176 3.504 1.00 37.19 198 LEU A C 1
ATOM 1565 O O . LEU A 1 198 ? 8.087 41.754 2.516 1.00 37.19 198 LEU A O 1
ATOM 1569 N N . SER A 1 199 ? 7.856 39.889 3.758 1.00 35.59 199 SER A N 1
ATOM 1570 C CA . SER A 1 199 ? 8.392 38.965 2.766 1.00 35.59 199 SER A CA 1
ATOM 1571 C C . SER A 1 199 ? 7.598 37.670 2.828 1.00 35.59 199 SER A C 1
ATOM 1573 O O . SER A 1 199 ? 7.507 37.026 3.873 1.00 35.59 199 SER A O 1
ATOM 1575 N N . ASP A 1 200 ? 7.007 37.349 1.683 1.00 39.06 200 ASP A N 1
ATOM 1576 C CA . ASP A 1 200 ? 6.230 36.158 1.382 1.00 39.06 200 ASP A CA 1
ATOM 1577 C C . ASP A 1 200 ? 6.927 34.859 1.806 1.00 39.06 200 ASP A C 1
ATOM 1579 O O . ASP A 1 200 ? 8.117 34.641 1.563 1.00 39.06 200 ASP A O 1
ATOM 1583 N N . LEU A 1 201 ? 6.143 33.953 2.390 1.00 37.62 201 LEU A N 1
ATOM 1584 C CA . LEU A 1 201 ? 6.503 32.552 2.578 1.00 37.62 201 LEU A CA 1
ATOM 1585 C C . LEU A 1 201 ? 6.420 31.836 1.223 1.00 37.62 201 LEU A C 1
ATOM 1587 O O . LEU A 1 201 ? 5.374 31.303 0.855 1.00 37.62 201 LEU A O 1
ATOM 1591 N N . GLN A 1 202 ? 7.530 31.810 0.485 1.00 46.25 202 GLN A N 1
ATOM 1592 C CA . GLN A 1 202 ? 7.678 31.015 -0.735 1.00 46.25 202 GLN A CA 1
ATOM 1593 C C . GLN A 1 202 ? 8.692 29.879 -0.520 1.00 46.25 202 GLN A C 1
ATOM 1595 O O . GLN A 1 202 ? 9.766 30.066 0.050 1.00 46.25 202 GLN A O 1
ATOM 1600 N N . ALA A 1 203 ? 8.316 28.668 -0.941 1.00 42.12 203 ALA A N 1
ATOM 1601 C CA . ALA A 1 203 ? 9.058 27.430 -0.712 1.00 42.12 203 ALA A CA 1
ATOM 1602 C C . ALA A 1 203 ? 10.398 27.368 -1.495 1.00 42.12 203 ALA A C 1
ATOM 1604 O O . ALA A 1 203 ? 10.479 27.858 -2.623 1.00 42.12 203 ALA A O 1
ATOM 1605 N N . PRO A 1 204 ? 11.438 26.699 -0.953 1.00 42.22 204 PRO A N 1
ATOM 1606 C CA . PRO A 1 204 ? 12.850 26.853 -1.346 1.00 42.22 204 PRO A CA 1
ATOM 1607 C C . PRO A 1 204 ? 13.277 26.194 -2.675 1.00 42.22 204 PRO A C 1
ATOM 1609 O O . PRO A 1 204 ? 14.469 26.020 -2.914 1.00 42.22 204 PRO A O 1
ATOM 1612 N N . TRP A 1 205 ? 12.346 25.820 -3.556 1.00 57.38 205 TRP A N 1
ATOM 1613 C CA . TRP A 1 205 ? 12.660 25.187 -4.849 1.00 57.38 205 TRP A CA 1
ATOM 1614 C C . TRP A 1 205 ? 12.224 26.009 -6.072 1.00 57.38 205 TRP A C 1
ATOM 1616 O O . TRP A 1 205 ? 12.475 25.606 -7.207 1.00 57.38 205 TRP A O 1
ATOM 1626 N N . ALA A 1 206 ? 11.619 27.182 -5.873 1.00 39.66 206 ALA A N 1
ATOM 1627 C CA . ALA A 1 206 ? 11.250 28.070 -6.970 1.00 39.66 206 ALA A CA 1
ATOM 1628 C C . ALA A 1 206 ? 12.482 28.836 -7.491 1.00 39.66 206 ALA A C 1
ATOM 1630 O O . ALA A 1 206 ? 12.954 29.786 -6.872 1.00 39.66 206 ALA A O 1
ATOM 1631 N N . THR A 1 207 ? 13.014 28.434 -8.645 1.00 52.00 207 THR A N 1
ATOM 1632 C CA . THR A 1 207 ? 14.022 29.218 -9.378 1.00 52.00 207 THR A CA 1
ATOM 1633 C C . THR A 1 207 ? 13.314 30.254 -10.263 1.00 52.00 207 THR A C 1
ATOM 1635 O O . THR A 1 207 ? 12.425 29.871 -11.028 1.00 52.00 207 THR A O 1
ATOM 1638 N N . PRO A 1 208 ? 13.675 31.550 -10.224 1.00 37.91 208 PRO A N 1
ATOM 1639 C CA . PRO A 1 208 ? 13.098 32.531 -11.134 1.00 37.91 208 PRO A CA 1
ATOM 1640 C C . PRO A 1 208 ? 13.699 32.373 -12.538 1.00 37.91 208 PRO A C 1
ATOM 1642 O O . PRO A 1 208 ? 14.916 32.371 -12.724 1.00 37.91 208 PRO A O 1
ATOM 1645 N N . ARG A 1 209 ? 12.831 32.241 -13.544 1.00 36.59 209 ARG A N 1
ATOM 1646 C CA . ARG A 1 209 ? 13.201 32.228 -14.965 1.00 36.59 209 ARG A CA 1
ATOM 1647 C C . ARG A 1 209 ? 13.297 33.677 -15.472 1.00 36.59 209 ARG A C 1
ATOM 1649 O O . ARG A 1 209 ? 12.347 34.426 -15.248 1.00 36.59 209 ARG A O 1
ATOM 1656 N N . PRO A 1 210 ? 14.361 34.092 -16.185 1.00 35.62 210 PRO A N 1
ATOM 1657 C CA . PRO A 1 210 ? 14.389 35.409 -16.811 1.00 35.62 210 PRO A CA 1
ATOM 1658 C C . PRO A 1 210 ? 13.373 35.468 -17.956 1.00 35.62 210 PRO A C 1
ATOM 1660 O O . PRO A 1 210 ? 13.368 34.614 -18.844 1.00 35.62 210 PRO A O 1
ATOM 1663 N N . SER A 1 211 ? 12.518 36.485 -17.936 1.00 34.44 211 SER A N 1
ATOM 1664 C CA . SER A 1 211 ? 11.618 36.844 -19.029 1.00 34.44 211 SER A CA 1
ATOM 1665 C C . SER A 1 211 ? 12.410 37.422 -20.206 1.00 34.44 211 SER A C 1
ATOM 1667 O O . SER A 1 211 ? 13.069 38.451 -20.051 1.00 34.44 211 SER A O 1
ATOM 1669 N N . GLN A 1 212 ? 12.305 36.804 -21.384 1.00 36.91 212 GLN A N 1
ATOM 1670 C CA . GLN A 1 212 ? 12.648 37.432 -22.663 1.00 36.91 212 GLN A CA 1
ATOM 1671 C C . GLN A 1 212 ? 11.400 37.564 -23.550 1.00 36.91 212 GLN A C 1
ATOM 1673 O O . GLN A 1 212 ? 10.488 36.739 -23.440 1.00 36.91 212 GLN A O 1
ATOM 1678 N N . PRO A 1 213 ? 11.327 38.624 -24.375 1.00 32.69 213 PRO A N 1
ATOM 1679 C CA . PRO A 1 213 ? 10.107 39.030 -25.056 1.00 32.69 213 PRO A CA 1
ATOM 1680 C C . PRO A 1 213 ? 9.755 38.145 -26.256 1.00 32.69 213 PRO A C 1
ATOM 1682 O O . PRO A 1 213 ? 10.612 37.596 -26.944 1.00 32.69 213 PRO A O 1
ATOM 1685 N N . PHE A 1 214 ? 8.446 38.059 -26.485 1.00 28.31 214 PHE A N 1
ATOM 1686 C CA . PHE A 1 214 ? 7.769 37.418 -27.608 1.00 28.31 214 PHE A CA 1
ATOM 1687 C C . PHE A 1 214 ? 8.296 37.885 -28.973 1.00 28.31 214 PHE A C 1
ATOM 1689 O O . PHE A 1 214 ? 8.509 39.076 -29.202 1.00 28.31 214 PHE A O 1
ATOM 1696 N N . SER A 1 215 ? 8.389 36.956 -29.921 1.00 31.44 215 SER A N 1
ATOM 1697 C CA . SER A 1 215 ? 8.280 37.244 -31.354 1.00 31.44 215 SER A CA 1
ATOM 1698 C C . SER A 1 215 ? 7.585 36.067 -32.036 1.00 31.44 215 SER A C 1
ATOM 1700 O O . SER A 1 215 ? 8.033 34.926 -31.939 1.00 31.44 215 SER A O 1
ATOM 1702 N N . GLU A 1 216 ? 6.441 36.363 -32.651 1.00 31.41 216 GLU A N 1
ATOM 1703 C CA . GLU A 1 216 ? 5.616 35.459 -33.453 1.00 31.41 216 GLU A CA 1
ATOM 1704 C C . GLU A 1 216 ? 6.385 34.904 -34.656 1.00 31.41 216 GLU A C 1
ATOM 1706 O O . GLU A 1 216 ? 6.983 35.664 -35.416 1.00 31.41 216 GLU A O 1
ATOM 1711 N N . ALA A 1 217 ? 6.275 33.595 -34.896 1.00 30.42 217 ALA A N 1
ATOM 1712 C CA . ALA A 1 217 ? 6.366 33.043 -36.244 1.00 30.42 217 ALA A CA 1
ATOM 1713 C C . ALA A 1 217 ? 5.616 31.705 -36.350 1.00 30.42 217 ALA A C 1
ATOM 1715 O O . ALA A 1 217 ? 5.733 30.808 -35.517 1.00 30.42 217 ALA A O 1
ATOM 1716 N N . THR A 1 218 ? 4.818 31.640 -37.404 1.00 32.38 218 THR A N 1
ATOM 1717 C CA . THR A 1 218 ? 3.754 30.706 -37.767 1.00 32.38 218 THR A CA 1
ATOM 1718 C C . THR A 1 218 ? 4.221 29.266 -38.040 1.00 32.38 218 THR A C 1
ATOM 1720 O O . THR A 1 218 ? 5.270 29.038 -38.637 1.00 32.38 218 THR A O 1
ATOM 1723 N N . MET A 1 219 ? 3.383 28.295 -37.652 1.00 32.94 219 MET A N 1
ATOM 1724 C CA . MET A 1 219 ? 3.453 26.860 -37.999 1.00 32.94 219 MET A CA 1
ATOM 1725 C C . MET A 1 219 ? 3.491 26.616 -39.526 1.00 32.94 219 MET A C 1
ATOM 1727 O O . MET A 1 219 ? 2.991 27.438 -40.298 1.00 32.94 219 MET A O 1
ATOM 1731 N N . PRO A 1 220 ? 3.944 25.429 -39.975 1.00 36.00 220 PRO A N 1
ATOM 1732 C CA . PRO A 1 220 ? 2.915 24.446 -40.314 1.00 36.00 220 PRO A CA 1
ATOM 1733 C C . PRO A 1 220 ? 3.201 23.015 -39.838 1.00 36.00 220 PRO A C 1
ATOM 1735 O O . PRO A 1 220 ? 4.300 22.471 -39.921 1.00 36.00 220 PRO A O 1
ATOM 1738 N N . THR A 1 221 ? 2.107 22.403 -39.408 1.00 36.88 221 THR A N 1
ATOM 1739 C CA . THR A 1 221 ? 1.874 21.004 -39.066 1.00 36.88 221 THR A CA 1
ATOM 1740 C C . THR A 1 221 ? 2.113 20.071 -40.258 1.00 36.88 221 THR A C 1
ATOM 1742 O O . THR A 1 221 ? 1.575 20.299 -41.343 1.00 36.88 221 THR A O 1
ATOM 1745 N N . ARG A 1 222 ? 2.804 18.943 -40.048 1.00 33.34 222 ARG A N 1
ATOM 1746 C CA . ARG A 1 222 ? 2.636 17.753 -40.897 1.00 33.34 222 ARG A CA 1
ATOM 1747 C C . ARG A 1 222 ? 2.858 16.472 -40.092 1.00 33.34 222 ARG A C 1
ATOM 1749 O O . ARG A 1 222 ? 3.981 16.124 -39.751 1.00 33.34 222 ARG A O 1
ATOM 1756 N N . GLY A 1 223 ? 1.753 15.796 -39.779 1.00 32.16 223 GLY A N 1
ATOM 1757 C CA . GLY A 1 223 ? 1.752 14.424 -39.284 1.00 32.16 223 GLY A CA 1
ATOM 1758 C C . GLY A 1 223 ? 2.067 13.448 -40.417 1.00 32.16 223 GLY A C 1
ATOM 1759 O O . GLY A 1 223 ? 1.646 13.653 -41.556 1.00 32.16 223 GLY A O 1
ATOM 1760 N N . VAL A 1 224 ? 2.812 12.391 -40.102 1.00 31.06 224 VAL A N 1
ATOM 1761 C CA . VAL A 1 224 ? 3.130 11.307 -41.034 1.00 31.06 224 VAL A CA 1
ATOM 1762 C C . VAL A 1 224 ? 2.824 9.987 -40.340 1.00 31.06 224 VAL A C 1
ATOM 1764 O O . VAL A 1 224 ? 3.666 9.469 -39.623 1.00 31.06 224 VAL A O 1
ATOM 1767 N N . TRP A 1 225 ? 1.621 9.454 -40.565 1.00 30.91 225 TRP A N 1
ATOM 1768 C CA . TRP A 1 225 ? 1.345 8.014 -40.548 1.00 30.91 225 TRP A CA 1
ATOM 1769 C C . TRP A 1 225 ? 0.103 7.708 -41.384 1.00 30.91 225 TRP A C 1
ATOM 1771 O O . TRP A 1 225 ? -1.023 7.978 -40.981 1.00 30.91 225 TRP A O 1
ATOM 1781 N N . SER A 1 226 ? 0.330 7.161 -42.576 1.00 29.55 226 SER A N 1
ATOM 1782 C CA . SER A 1 226 ? -0.445 6.084 -43.211 1.00 29.55 226 SER A CA 1
ATOM 1783 C C . SER A 1 226 ? -0.020 5.976 -44.676 1.00 29.55 226 SER A C 1
ATOM 1785 O O . SER A 1 226 ? -0.079 6.956 -45.403 1.00 29.55 226 SER A O 1
ATOM 1787 N N . THR A 1 227 ? 0.465 4.801 -45.082 1.00 33.16 227 THR A N 1
ATOM 1788 C CA . THR A 1 227 ? -0.148 3.960 -46.128 1.00 33.16 227 THR A CA 1
ATOM 1789 C C . THR A 1 227 ? 0.704 2.713 -46.347 1.00 33.16 227 THR A C 1
ATOM 1791 O O . THR A 1 227 ? 1.920 2.786 -46.506 1.00 33.16 227 THR A O 1
ATOM 1794 N N . GLN A 1 228 ? 0.025 1.568 -46.338 1.00 33.88 228 GLN A N 1
ATOM 1795 C CA . GLN A 1 228 ? 0.506 0.267 -46.792 1.00 33.88 228 GLN A CA 1
ATOM 1796 C C . GLN A 1 228 ? 0.940 0.313 -48.265 1.00 33.88 228 GLN A C 1
ATOM 1798 O O . GLN A 1 228 ? 0.296 0.981 -49.070 1.00 33.88 228 GLN A O 1
ATOM 1803 N N . ALA A 1 229 ? 1.929 -0.506 -48.631 1.00 33.19 229 ALA A N 1
ATOM 1804 C CA . ALA A 1 229 ? 2.029 -1.084 -49.970 1.00 33.19 229 ALA A CA 1
ATOM 1805 C C . ALA A 1 229 ? 2.799 -2.417 -49.916 1.00 33.19 229 ALA A C 1
ATOM 1807 O O . ALA A 1 229 ? 3.927 -2.479 -49.433 1.00 33.19 229 ALA A O 1
ATOM 1808 N N . ALA A 1 230 ? 2.155 -3.483 -50.392 1.00 37.81 230 ALA A N 1
ATOM 1809 C CA . ALA A 1 230 ? 2.740 -4.802 -50.628 1.00 37.81 230 ALA A CA 1
ATOM 1810 C C . ALA A 1 230 ? 3.645 -4.797 -51.880 1.00 37.81 230 ALA A C 1
ATOM 1812 O O . ALA A 1 230 ? 3.403 -3.993 -52.783 1.00 37.81 230 ALA A O 1
ATOM 1813 N N . PRO A 1 231 ? 4.637 -5.701 -52.004 1.00 47.09 231 PRO A N 1
ATOM 1814 C CA . PRO A 1 231 ? 5.408 -5.837 -53.235 1.00 47.09 231 PRO A CA 1
ATOM 1815 C C . PRO A 1 231 ? 4.762 -6.837 -54.221 1.00 47.09 231 PRO A C 1
ATOM 1817 O O . PRO A 1 231 ? 4.076 -7.772 -53.796 1.00 47.09 231 PRO A O 1
ATOM 1820 N N . PRO A 1 232 ? 4.975 -6.665 -55.541 1.00 43.25 232 PRO A N 1
ATOM 1821 C CA . PRO A 1 232 ? 4.354 -7.483 -56.574 1.00 43.25 232 PRO A CA 1
ATOM 1822 C C . PRO A 1 232 ? 5.146 -8.765 -56.855 1.00 43.25 232 PRO A C 1
ATOM 1824 O O . PRO A 1 232 ? 6.372 -8.805 -56.762 1.00 43.25 232 PRO A O 1
ATOM 1827 N N . GLY A 1 233 ? 4.422 -9.809 -57.258 1.00 33.06 233 GLY A N 1
ATOM 1828 C CA . GLY A 1 233 ? 4.999 -11.034 -57.796 1.00 33.06 233 GLY A CA 1
ATOM 1829 C C . GLY A 1 233 ? 5.426 -10.896 -59.259 1.00 33.06 233 GLY A C 1
ATOM 1830 O O . GLY A 1 233 ? 4.800 -10.184 -60.043 1.00 33.06 233 GLY A O 1
ATOM 1831 N N . SER A 1 234 ? 6.447 -11.660 -59.639 1.00 37.03 234 SER A N 1
ATOM 1832 C CA . SER A 1 234 ? 6.764 -12.001 -61.024 1.00 37.03 234 SER A CA 1
ATOM 1833 C C . SER A 1 234 ? 6.808 -13.527 -61.174 1.00 37.03 234 SER A C 1
ATOM 1835 O O . SER A 1 234 ? 7.416 -14.248 -60.387 1.00 37.03 234 SER A O 1
ATOM 1837 N N . ARG A 1 235 ? 6.066 -14.021 -62.170 1.00 36.22 235 ARG A N 1
ATOM 1838 C CA . ARG A 1 235 ? 6.021 -15.418 -62.625 1.00 36.22 235 ARG A CA 1
ATOM 1839 C C . ARG A 1 235 ? 7.156 -15.681 -63.617 1.00 36.22 235 ARG A C 1
ATOM 1841 O O . ARG A 1 235 ? 7.331 -14.843 -64.491 1.00 36.22 235 ARG A O 1
ATOM 1848 N N . THR A 1 236 ? 7.736 -16.885 -63.571 1.00 36.44 236 THR A N 1
ATOM 1849 C CA . THR A 1 236 ? 8.133 -17.769 -64.705 1.00 36.44 236 THR A CA 1
ATOM 1850 C C . THR A 1 236 ? 8.669 -19.083 -64.100 1.00 36.44 236 THR A C 1
ATOM 1852 O O . THR A 1 236 ? 9.570 -19.061 -63.278 1.00 36.44 236 THR A O 1
ATOM 1855 N N . SER A 1 237 ? 7.936 -20.200 -64.163 1.00 34.47 237 SER A N 1
ATOM 1856 C CA . SER A 1 237 ? 7.874 -21.246 -65.209 1.00 34.47 237 SER A CA 1
ATOM 1857 C C . SER A 1 237 ? 8.742 -22.485 -64.901 1.00 34.47 237 SER A C 1
ATOM 1859 O O . SER A 1 237 ? 9.958 -22.421 -64.984 1.00 34.47 237 SER A O 1
ATOM 1861 N N . ALA A 1 238 ? 8.046 -23.594 -64.610 1.00 37.09 238 ALA A N 1
ATOM 1862 C CA . ALA A 1 238 ? 8.323 -25.005 -64.933 1.00 37.09 238 ALA A CA 1
ATOM 1863 C C . ALA A 1 238 ? 9.738 -25.604 -64.739 1.00 37.09 238 ALA A C 1
ATOM 1865 O O . ALA A 1 238 ? 10.664 -25.245 -65.450 1.00 37.09 238 ALA A O 1
ATOM 1866 N N . SER A 1 239 ? 9.845 -26.676 -63.937 1.00 37.50 239 SER A N 1
ATOM 1867 C CA . SER A 1 239 ? 10.075 -28.048 -64.446 1.00 37.50 239 SER A CA 1
ATOM 1868 C C . SER A 1 239 ? 10.195 -29.091 -63.310 1.00 37.50 239 SER A C 1
ATOM 1870 O O . SER A 1 239 ? 10.986 -28.929 -62.393 1.00 37.50 239 SER A O 1
ATOM 1872 N N . GLN A 1 240 ? 9.368 -30.138 -63.418 1.00 37.38 240 GLN A N 1
ATOM 1873 C CA . GLN A 1 240 ? 9.594 -31.570 -63.122 1.00 37.38 240 GLN A CA 1
ATOM 1874 C C . GLN A 1 240 ? 10.176 -32.069 -61.768 1.00 37.38 240 GLN A C 1
ATOM 1876 O O . GLN A 1 240 ? 11.316 -31.827 -61.399 1.00 37.38 240 GLN A O 1
ATOM 1881 N N . ARG A 1 241 ? 9.357 -32.922 -61.117 1.00 37.53 241 ARG A N 1
ATOM 1882 C CA . ARG A 1 241 ? 9.690 -34.089 -60.250 1.00 37.53 241 ARG A CA 1
ATOM 1883 C C . ARG A 1 241 ? 10.555 -35.131 -61.008 1.00 37.53 241 ARG A C 1
ATOM 1885 O O . ARG A 1 241 ? 10.594 -35.000 -62.231 1.00 37.53 241 ARG A O 1
ATOM 1892 N N . PRO A 1 242 ? 11.123 -36.213 -60.409 1.00 63.12 242 PRO A N 1
ATOM 1893 C CA . PRO A 1 242 ? 10.743 -36.955 -59.176 1.00 63.12 242 PRO A CA 1
ATOM 1894 C C . PRO A 1 242 ? 11.969 -37.306 -58.277 1.00 63.12 242 PRO A C 1
ATOM 1896 O O . PRO A 1 242 ? 13.062 -36.849 -58.579 1.00 63.12 242 PRO A O 1
ATOM 1899 N N . ILE A 1 243 ? 11.940 -38.014 -57.140 1.00 44.66 243 ILE A N 1
ATOM 1900 C CA . ILE A 1 243 ? 11.076 -39.007 -56.467 1.00 44.66 243 ILE A CA 1
ATOM 1901 C C . ILE A 1 243 ? 11.033 -38.632 -54.981 1.00 44.66 243 ILE A C 1
ATOM 1903 O O . ILE A 1 243 ? 12.094 -38.217 -54.467 1.00 44.66 243 ILE A O 1
#

InterPro domains:
  IPR004327 Phosphotyrosyl phosphatase activator, PTPA [PF03095] (1-168)
  IPR004327 Phosphotyrosyl phosphatase activator, PTPA [PTHR10012] (1-171)
  IPR037218 PTPA superfamily [SSF140984] (1-169)
  IPR043170 Phosphotyrosyl phosphatase activator, C-terminal lid domain [G3DSA:1.20.120.1150] (66-178)

Secondary structure (DSSP, 8-state):
-EE-HHHHHHHHHHHHHHHHTTSS---HHHHHHIIIIIIHHHHHHHHHHHHHHT-EETT--GGGSS-SS-SHHHHHHHHHTTT--SS-GGGGGSS---TTSHHHHHHHHHHHH--S-HHHH-HHHHHHHHH--SHHHHHHHHHHHHIIIIIT-HHHHTT---BTTB-------------------------------------TT-PPPPP------------------PPPP----------